Protein AF-A0A1Y2HC06-F1 (afdb_monomer_lite)

Organism: NCBI:txid765915

Sequence (203 aa):
MTLALAAGYIFSVGAVYYAFVRWYRSSKSRAFAAESVPSEWFEDGHPAREEYFKLYDSMPDEMGPADIKKLKTALLKRSRHLTVLLRNGAIGDDLWNEFNDAETAVNLEINECIREAEDLQRGWGKTVFNEAAQAVQAEVQREAEEQQRQAMEQQRRAMEQQRAMQQMQQAASDSDVEEIEAEQKPKQVVQRRGSKSKGARRA

Radius of gyration: 42.69 Å; chains: 1; bounding box: 85×49×162 Å

pLDDT: mean 74.06, std 15.32, range [43.88, 96.69]

InterPro domains:
  IPR018624 Translocation protein Sec66 [PF09802] (9-166)
  IPR018624 Translocation protein Sec66 [PTHR28229] (3-183)

Foldseek 3Di:
DVVVVVVVVVVVVVVVVVVVVVVVVVVVVVVLVVVPPPPPPDPDDDVLRVVLVVLVVPDDPDDDPVSVVVSVVSVVCVPDPDVVCVVVVNDDPSVVVVVVVVVVVVVVVLVVVLVVLCVVPNPRSVCVVVVVVVVVVVVVVVVVVVVVVVVVVVVVVVVVVVVVVVVVVVVVVVVVVVVVVVVVVVVVVPPPPPPDDDDDDDD

Secondary structure (DSSP, 8-state):
-HHHHHHHHHHHHHHHHHHHHHHHHHHHHHHHHHH-----TTSS--HHHHHHHHHHHTS-SS--HHHHHHHHHHHHHHTS-HHHHHHTT-S-HHHHHHHHHHHHHHHHHHHHHHHHHHHHSTTGGGTHHHHHHHHHHHHHHHHHHHHHHHHHHHHHHHHHHHHHHHHHHHHHHHHHHHHHHHHHHHHHSSGGGS---------

Structure (mmCIF, N/CA/C/O backbone):
data_AF-A0A1Y2HC06-F1
#
_entry.id   AF-A0A1Y2HC06-F1
#
loop_
_atom_site.group_PDB
_atom_site.id
_atom_site.type_symbol
_atom_site.label_atom_id
_atom_site.label_alt_id
_atom_site.label_comp_id
_atom_site.label_asym_id
_atom_site.label_entity_id
_atom_site.label_seq_id
_atom_site.pdbx_PDB_ins_code
_atom_site.Cartn_x
_atom_site.Cartn_y
_atom_site.Cartn_z
_atom_site.occupancy
_atom_site.B_iso_or_equiv
_atom_site.auth_seq_id
_atom_site.auth_comp_id
_atom_site.auth_asym_id
_atom_site.auth_atom_id
_atom_site.pdbx_PDB_model_num
ATOM 1 N N . MET A 1 1 ? 41.184 -0.677 -52.423 1.00 66.44 1 MET A N 1
ATOM 2 C CA . MET A 1 1 ? 40.672 -2.044 -52.149 1.00 66.44 1 MET A CA 1
ATOM 3 C C . MET A 1 1 ? 40.737 -2.420 -50.668 1.00 66.44 1 MET A C 1
ATOM 5 O O . MET A 1 1 ? 39.792 -3.015 -50.177 1.00 66.44 1 MET A O 1
ATOM 9 N N . THR A 1 2 ? 41.771 -2.021 -49.923 1.00 83.31 2 THR A N 1
ATOM 10 C CA . THR A 1 2 ? 41.920 -2.312 -48.479 1.00 83.31 2 THR A CA 1
ATOM 11 C C . THR A 1 2 ? 40.819 -1.716 -47.588 1.00 83.31 2 THR A C 1
ATOM 13 O O . THR A 1 2 ? 40.324 -2.398 -46.698 1.00 83.31 2 THR A O 1
ATOM 16 N N . LEU A 1 3 ? 40.365 -0.487 -47.863 1.00 84.06 3 LEU A N 1
ATOM 17 C CA . LEU A 1 3 ? 39.294 0.166 -47.088 1.00 84.06 3 LEU A CA 1
ATOM 18 C C . LEU A 1 3 ? 37.922 -0.509 -47.252 1.00 84.06 3 LEU A C 1
ATOM 20 O O . LEU A 1 3 ? 37.172 -0.613 -46.287 1.00 84.06 3 LEU A O 1
ATOM 24 N N . ALA A 1 4 ? 37.608 -1.012 -48.450 1.00 85.69 4 ALA A N 1
ATOM 25 C CA . ALA A 1 4 ? 36.356 -1.729 -48.703 1.00 85.69 4 ALA A CA 1
ATOM 26 C C . ALA A 1 4 ? 36.318 -3.082 -47.970 1.00 85.69 4 ALA A C 1
ATOM 28 O O . ALA A 1 4 ? 35.287 -3.458 -47.418 1.00 85.69 4 ALA A O 1
ATOM 29 N N . LEU A 1 5 ? 37.461 -3.776 -47.900 1.00 86.69 5 LEU A N 1
ATOM 30 C CA . LEU A 1 5 ? 37.602 -5.014 -47.128 1.00 86.69 5 LEU A CA 1
ATOM 31 C C . LEU A 1 5 ? 37.470 -4.759 -45.618 1.00 86.69 5 LEU A C 1
ATOM 33 O O . LEU A 1 5 ? 36.785 -5.512 -44.931 1.00 86.69 5 LEU A O 1
ATOM 37 N N . ALA A 1 6 ? 38.054 -3.669 -45.109 1.00 86.69 6 ALA A N 1
ATOM 38 C CA . ALA A 1 6 ? 37.927 -3.283 -43.703 1.00 86.69 6 ALA A CA 1
ATOM 39 C C . ALA A 1 6 ? 36.481 -2.908 -43.322 1.00 86.69 6 ALA A C 1
ATOM 41 O O . ALA A 1 6 ? 35.982 -3.345 -42.285 1.00 86.69 6 ALA A O 1
ATOM 42 N N . ALA A 1 7 ? 35.781 -2.157 -44.179 1.00 89.31 7 ALA A N 1
ATOM 43 C CA . ALA A 1 7 ? 34.378 -1.802 -43.962 1.00 89.31 7 ALA A CA 1
ATOM 44 C C . ALA A 1 7 ? 33.458 -3.036 -43.990 1.00 89.31 7 ALA A C 1
ATOM 46 O O . ALA A 1 7 ? 32.591 -3.182 -43.128 1.00 89.31 7 ALA A O 1
ATOM 47 N N . GLY A 1 8 ? 33.685 -3.961 -44.931 1.00 94.12 8 GLY A N 1
ATOM 48 C CA . GLY A 1 8 ? 32.951 -5.226 -44.994 1.00 94.12 8 GLY A CA 1
ATOM 49 C C . GLY A 1 8 ? 33.169 -6.103 -43.758 1.00 94.12 8 GLY A C 1
ATOM 50 O O . GLY A 1 8 ? 32.213 -6.678 -43.237 1.00 94.12 8 GLY A O 1
ATOM 51 N N . TYR A 1 9 ? 34.397 -6.148 -43.233 1.00 93.44 9 TYR A N 1
ATOM 52 C CA . TYR A 1 9 ? 34.716 -6.893 -42.015 1.00 93.44 9 TYR A CA 1
ATOM 53 C C . TYR A 1 9 ? 33.940 -6.364 -40.801 1.00 93.44 9 TYR A C 1
ATOM 55 O O . TYR A 1 9 ? 33.261 -7.138 -40.127 1.00 93.44 9 TYR A O 1
ATOM 63 N N . ILE A 1 10 ? 33.949 -5.047 -40.568 1.00 95.12 10 ILE A N 1
ATOM 64 C CA . ILE A 1 10 ? 33.228 -4.429 -39.442 1.00 95.12 10 ILE A CA 1
ATOM 65 C C . ILE A 1 10 ? 31.720 -4.684 -39.548 1.00 95.12 10 ILE A C 1
ATOM 67 O O . ILE A 1 10 ? 31.087 -5.034 -38.552 1.00 95.12 10 ILE A O 1
ATOM 71 N N . PHE A 1 11 ? 31.147 -4.569 -40.750 1.00 95.94 11 PHE A N 1
ATOM 72 C CA . PHE A 1 11 ? 29.723 -4.830 -40.956 1.00 95.94 11 PHE A CA 1
ATOM 73 C C . PHE A 1 11 ? 29.364 -6.297 -40.685 1.00 95.94 11 PHE A C 1
ATOM 75 O O . PHE A 1 11 ? 28.350 -6.578 -40.050 1.00 95.94 11 PHE A O 1
ATOM 82 N N . SER A 1 12 ? 30.222 -7.235 -41.100 1.00 93.62 12 SER A N 1
ATOM 83 C CA . SER A 1 12 ? 30.010 -8.666 -40.859 1.00 93.62 12 SER A CA 1
ATOM 84 C C . SER A 1 12 ? 30.052 -9.018 -39.367 1.00 93.62 12 SER A C 1
ATOM 86 O O . SER A 1 12 ? 29.164 -9.709 -38.871 1.00 93.62 12 SER A O 1
ATOM 88 N N . VAL A 1 13 ? 31.014 -8.463 -38.622 1.00 95.50 13 VAL A N 1
ATOM 89 C CA . VAL A 1 13 ? 31.118 -8.642 -37.167 1.00 95.50 13 VAL A CA 1
ATOM 90 C C . VAL A 1 13 ? 29.921 -8.002 -36.461 1.00 95.50 13 VAL A C 1
ATOM 92 O O . VAL A 1 13 ? 29.337 -8.614 -35.569 1.00 95.50 13 VAL A O 1
ATOM 95 N N . GLY A 1 14 ? 29.499 -6.811 -36.894 1.00 96.69 14 GLY A N 1
ATOM 96 C CA . GLY A 1 14 ? 28.321 -6.129 -36.359 1.00 96.69 14 GLY A CA 1
ATOM 97 C C . GLY A 1 14 ? 27.023 -6.908 -36.588 1.00 96.69 14 GLY A C 1
ATOM 98 O O . GLY A 1 14 ? 26.206 -7.014 -35.675 1.00 96.69 14 GLY A O 1
ATOM 99 N N . ALA A 1 15 ? 26.848 -7.508 -37.767 1.00 95.25 15 ALA A N 1
ATOM 100 C CA . ALA A 1 15 ? 25.679 -8.323 -38.089 1.00 95.25 15 ALA A CA 1
ATOM 101 C C . ALA A 1 15 ? 25.620 -9.606 -37.246 1.00 95.25 15 ALA A C 1
ATOM 103 O O . ALA A 1 15 ? 24.563 -9.941 -36.708 1.00 95.25 15 ALA A O 1
ATOM 104 N N . VAL A 1 16 ? 26.756 -10.289 -37.072 1.00 95.81 16 VAL A N 1
ATOM 105 C CA . VAL A 1 16 ? 26.854 -11.478 -36.211 1.00 95.81 16 VAL A CA 1
ATOM 106 C C . VAL A 1 16 ? 26.601 -11.110 -34.748 1.00 95.81 16 VAL A C 1
ATOM 108 O O . VAL A 1 16 ? 25.832 -11.791 -34.072 1.00 95.81 16 VAL A O 1
ATOM 111 N N . TYR A 1 17 ? 27.170 -10.002 -34.270 1.00 95.75 17 TYR A N 1
ATOM 112 C CA . TYR A 1 17 ? 26.932 -9.502 -32.917 1.00 95.75 17 TYR A CA 1
ATOM 113 C C . TYR A 1 17 ? 25.461 -9.133 -32.692 1.00 95.75 17 TYR A C 1
ATOM 115 O O . TYR A 1 17 ? 24.871 -9.531 -31.691 1.00 95.75 17 TYR A O 1
ATOM 123 N N . TYR A 1 18 ? 24.829 -8.438 -33.641 1.00 95.81 18 TYR A N 1
ATOM 124 C CA . TYR A 1 18 ? 23.411 -8.089 -33.565 1.00 95.81 18 TYR A CA 1
ATOM 125 C C . TYR A 1 18 ? 22.515 -9.333 -33.541 1.00 95.81 18 TYR A C 1
ATOM 127 O O . TYR A 1 18 ? 21.615 -9.429 -32.704 1.00 95.81 18 TYR A O 1
ATOM 135 N N . ALA A 1 19 ? 22.777 -10.307 -34.418 1.00 94.31 19 ALA A N 1
ATOM 136 C CA . ALA A 1 19 ? 22.049 -11.571 -34.442 1.00 94.31 19 ALA A CA 1
ATOM 137 C C . ALA A 1 19 ? 22.215 -12.337 -33.121 1.00 94.31 19 ALA A C 1
ATOM 139 O O . ALA A 1 19 ? 21.228 -12.831 -32.578 1.00 94.31 19 ALA A O 1
ATOM 140 N N . PHE A 1 20 ? 23.429 -12.364 -32.564 1.00 93.50 20 PHE A N 1
ATOM 141 C CA . PHE A 1 20 ? 23.710 -12.974 -31.269 1.00 93.50 20 PHE A CA 1
ATOM 142 C C . PHE A 1 20 ? 22.974 -12.270 -30.124 1.00 93.50 20 PHE A C 1
ATOM 144 O O . PHE A 1 20 ? 22.292 -12.932 -29.348 1.00 93.50 20 PHE A O 1
ATOM 151 N N . VAL A 1 21 ? 23.031 -10.936 -30.038 1.00 93.62 21 VAL A N 1
ATOM 152 C CA . VAL A 1 21 ? 22.316 -10.160 -29.009 1.00 93.62 21 VAL A CA 1
ATOM 153 C C . VAL A 1 21 ? 20.809 -10.370 -29.124 1.00 93.62 21 VAL A C 1
ATOM 155 O O . VAL A 1 21 ? 20.135 -10.575 -28.115 1.00 93.62 21 VAL A O 1
ATOM 158 N N . ARG A 1 22 ? 20.266 -10.354 -30.344 1.00 89.75 22 ARG A N 1
ATOM 159 C CA . ARG A 1 22 ? 18.838 -10.568 -30.588 1.00 89.75 22 ARG A CA 1
ATOM 160 C C . ARG A 1 22 ? 18.413 -11.989 -30.227 1.00 89.75 22 ARG A C 1
ATOM 162 O O . ARG A 1 22 ? 17.392 -12.143 -29.562 1.00 89.75 22 ARG A O 1
ATOM 169 N N . TRP A 1 23 ? 19.196 -13.002 -30.594 1.00 90.25 23 TRP A N 1
ATOM 170 C CA . TRP A 1 23 ? 18.931 -14.393 -30.230 1.00 90.25 23 TRP A CA 1
ATOM 171 C C . TRP A 1 23 ? 19.024 -14.604 -28.718 1.00 90.25 23 TRP A C 1
ATOM 173 O O . TRP A 1 23 ? 18.072 -15.097 -28.122 1.00 90.25 23 TRP A O 1
ATOM 183 N N . TYR A 1 24 ? 20.097 -14.134 -28.080 1.00 84.69 24 TYR A N 1
ATOM 184 C CA . TYR A 1 24 ? 20.318 -14.245 -26.638 1.00 84.69 24 TYR A CA 1
ATOM 185 C C . TYR A 1 24 ? 19.222 -13.542 -25.828 1.00 84.69 24 TYR A C 1
ATOM 187 O O . TYR A 1 24 ? 18.677 -14.123 -24.892 1.00 84.69 24 TYR A O 1
ATOM 195 N N . ARG A 1 25 ? 18.815 -12.328 -26.231 1.00 81.38 25 ARG A N 1
ATOM 196 C CA . ARG A 1 25 ? 17.682 -11.618 -25.612 1.00 81.38 25 ARG A CA 1
ATOM 197 C C . ARG A 1 25 ? 16.352 -12.325 -25.868 1.00 81.38 25 ARG A C 1
ATOM 199 O O . ARG A 1 25 ? 15.529 -12.392 -24.961 1.00 81.38 25 ARG A O 1
ATOM 206 N N . SER A 1 26 ? 16.136 -12.877 -27.065 1.00 72.06 26 SER A N 1
ATOM 207 C CA . SER A 1 26 ? 14.916 -13.638 -27.376 1.00 72.06 26 SER A CA 1
ATOM 208 C C . SER A 1 26 ? 14.849 -14.975 -26.632 1.00 72.06 26 SER A C 1
ATOM 210 O O . SER A 1 26 ? 13.774 -15.420 -26.260 1.00 72.06 26 SER A O 1
ATOM 212 N N . SER A 1 27 ? 15.994 -15.606 -26.372 1.00 69.56 27 SER A N 1
ATOM 213 C CA . SER A 1 27 ? 16.064 -16.877 -25.655 1.00 69.56 27 SER A CA 1
ATOM 214 C C . SER A 1 27 ? 15.894 -16.667 -24.154 1.00 69.56 27 SER A C 1
ATOM 216 O O . SER A 1 27 ? 15.185 -17.437 -23.518 1.00 69.56 27 SER A O 1
ATOM 218 N N . LYS A 1 28 ? 16.479 -15.600 -23.594 1.00 63.22 28 LYS A N 1
ATOM 219 C CA . LYS A 1 28 ? 16.288 -15.236 -22.186 1.00 63.22 28 LYS A CA 1
ATOM 220 C C . LYS A 1 28 ? 14.876 -14.745 -21.890 1.00 63.22 28 LYS A C 1
ATOM 222 O O . LYS A 1 28 ? 14.310 -15.191 -20.912 1.00 63.22 28 LYS A O 1
ATOM 227 N N . SER A 1 29 ? 14.276 -13.918 -22.749 1.00 57.59 29 SER A N 1
ATOM 228 C CA . SER A 1 29 ? 12.872 -13.503 -22.566 1.00 57.59 29 SER A CA 1
ATOM 229 C C . SER A 1 29 ? 11.895 -14.677 -22.641 1.00 57.59 29 SER A C 1
ATOM 231 O O . SER A 1 29 ? 10.919 -14.684 -21.908 1.00 57.59 29 SER A O 1
ATOM 233 N N . ARG A 1 30 ? 12.164 -15.694 -23.471 1.00 57.78 30 ARG A N 1
ATOM 234 C CA . ARG A 1 30 ? 11.333 -16.908 -23.547 1.00 57.78 30 ARG A CA 1
ATOM 235 C C . ARG A 1 30 ? 11.549 -17.875 -22.383 1.00 57.78 30 ARG A C 1
ATOM 237 O O . ARG A 1 30 ? 10.598 -18.542 -22.005 1.00 57.78 30 ARG A O 1
ATOM 244 N N . ALA A 1 31 ? 12.769 -17.963 -21.851 1.00 60.59 31 ALA A N 1
ATOM 245 C CA . ALA A 1 31 ? 13.063 -18.756 -20.658 1.00 60.59 31 ALA A CA 1
ATOM 246 C C . ALA A 1 31 ? 12.469 -18.102 -19.399 1.00 60.59 31 ALA A C 1
ATOM 248 O O . ALA A 1 31 ? 11.739 -18.765 -18.677 1.00 60.59 31 ALA A O 1
ATOM 249 N N . PHE A 1 32 ? 12.671 -16.790 -19.219 1.00 55.28 32 PHE A N 1
ATOM 250 C CA . PHE A 1 32 ? 12.039 -16.020 -18.144 1.00 55.28 32 PHE A CA 1
ATOM 251 C C . PHE A 1 32 ? 10.512 -16.077 -18.233 1.00 55.28 32 PHE A C 1
ATOM 253 O O . PHE A 1 32 ? 9.891 -16.418 -17.245 1.00 55.28 32 PHE A O 1
ATOM 260 N N . ALA A 1 33 ? 9.906 -15.864 -19.410 1.00 53.62 33 ALA A N 1
ATOM 261 C CA . ALA A 1 33 ? 8.445 -15.899 -19.563 1.00 53.62 33 ALA A CA 1
ATOM 262 C C . ALA A 1 33 ? 7.805 -17.283 -19.326 1.00 53.62 33 ALA A C 1
ATOM 264 O O . ALA A 1 33 ? 6.604 -17.366 -19.088 1.00 53.62 33 ALA A O 1
ATOM 265 N N . ALA A 1 34 ? 8.573 -18.371 -19.461 1.00 55.84 34 ALA A N 1
ATOM 266 C CA . ALA A 1 34 ? 8.094 -19.733 -19.217 1.00 55.84 34 ALA A CA 1
ATOM 267 C C . ALA A 1 34 ? 8.256 -20.165 -17.749 1.00 55.84 34 ALA A C 1
ATOM 269 O O . ALA A 1 34 ? 7.511 -21.026 -17.291 1.00 55.84 34 ALA A O 1
ATOM 270 N N . GLU A 1 35 ? 9.222 -19.583 -17.034 1.00 50.41 35 GLU A N 1
ATOM 271 C CA . GLU A 1 35 ? 9.451 -19.798 -15.600 1.00 50.41 35 GLU A CA 1
ATOM 272 C C . GLU A 1 35 ? 8.621 -18.832 -14.742 1.00 50.41 35 GLU A C 1
ATOM 274 O O . GLU A 1 35 ? 8.133 -19.209 -13.683 1.00 50.41 35 GLU A O 1
ATOM 279 N N . SER A 1 36 ? 8.340 -17.635 -15.259 1.00 51.72 36 SER A N 1
ATOM 280 C CA . SER A 1 36 ? 7.443 -16.639 -14.678 1.00 51.72 36 SER A CA 1
ATOM 281 C C . SER A 1 36 ? 5.970 -16.943 -14.974 1.00 51.72 36 SER A C 1
ATOM 283 O O . SER A 1 36 ? 5.234 -16.047 -15.391 1.00 51.72 36 SER A O 1
ATOM 285 N N . VAL A 1 37 ? 5.508 -18.189 -14.804 1.00 48.91 37 VAL A N 1
ATOM 286 C CA . VAL A 1 37 ? 4.090 -18.353 -14.443 1.00 48.91 37 VAL A CA 1
ATOM 287 C C . VAL A 1 37 ? 3.999 -17.638 -13.103 1.00 48.91 37 VAL A C 1
ATOM 289 O O . VAL A 1 37 ? 4.585 -18.150 -12.149 1.00 48.91 37 VAL A O 1
ATOM 292 N N . PRO A 1 38 ? 3.429 -16.422 -13.031 1.00 52.56 38 PRO A N 1
ATOM 293 C CA . PRO A 1 38 ? 3.557 -15.630 -11.828 1.00 52.56 38 PRO A CA 1
ATOM 294 C C . PRO A 1 38 ? 2.829 -16.413 -10.746 1.00 52.56 38 PRO A C 1
ATOM 296 O O . PRO A 1 38 ? 1.629 -16.645 -10.869 1.00 52.56 38 PRO A O 1
ATOM 299 N N . SER A 1 39 ? 3.538 -16.852 -9.706 1.00 52.25 39 SER A N 1
ATOM 300 C CA . SER A 1 39 ? 2.875 -16.906 -8.412 1.00 52.25 39 SER A CA 1
ATOM 301 C C . SER A 1 39 ? 2.372 -15.488 -8.208 1.00 52.25 39 SER A C 1
ATOM 303 O O . SER A 1 39 ? 3.203 -14.573 -8.215 1.00 52.25 39 SER A O 1
ATOM 305 N N . GLU A 1 40 ? 1.057 -15.267 -8.158 1.00 58.03 40 GLU A N 1
ATOM 306 C CA . GLU A 1 40 ? 0.553 -13.926 -7.907 1.00 58.03 40 GLU A CA 1
ATOM 307 C C . GLU A 1 40 ? 1.212 -13.501 -6.595 1.00 58.03 40 GLU A C 1
ATOM 309 O O . GLU A 1 40 ? 1.050 -14.129 -5.544 1.00 58.03 40 GLU A O 1
ATOM 314 N N . TRP A 1 41 ? 2.070 -12.482 -6.683 1.00 56.44 41 TRP A N 1
ATOM 315 C CA . TRP A 1 41 ? 2.958 -12.094 -5.589 1.00 56.44 41 TRP A CA 1
ATOM 316 C C . TRP A 1 41 ? 2.162 -11.761 -4.310 1.00 56.44 41 TRP A C 1
ATOM 318 O O . TRP A 1 41 ? 2.718 -11.749 -3.211 1.00 56.44 41 TRP A O 1
ATOM 328 N N . PHE A 1 42 ? 0.839 -11.579 -4.445 1.00 56.25 42 PHE A N 1
ATOM 329 C CA . PHE A 1 42 ? -0.131 -11.637 -3.361 1.00 56.25 42 PHE A CA 1
ATOM 330 C C . PHE A 1 42 ? -1.428 -12.392 -3.733 1.00 56.25 42 PHE A C 1
ATOM 332 O O . PHE A 1 42 ? -2.434 -11.760 -4.041 1.00 56.25 42 PHE A O 1
ATOM 339 N N . GLU A 1 43 ? -1.429 -13.721 -3.606 1.00 57.00 43 GLU A N 1
ATOM 340 C CA . GLU A 1 43 ? -2.655 -14.553 -3.580 1.00 57.00 43 GLU A CA 1
ATOM 341 C C . GLU A 1 43 ? -3.167 -14.816 -2.150 1.00 57.00 43 GLU A C 1
ATOM 343 O O . GLU A 1 43 ? -4.357 -14.694 -1.881 1.00 57.00 43 GLU A O 1
ATOM 348 N N . ASP A 1 44 ? -2.265 -15.076 -1.199 1.00 56.84 44 ASP A N 1
ATOM 349 C CA . ASP A 1 44 ? -2.565 -15.298 0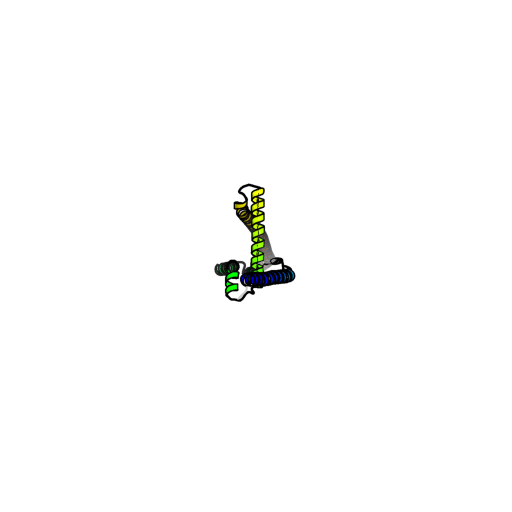.220 1.00 56.84 44 ASP A CA 1
ATOM 350 C C . ASP A 1 44 ? -1.463 -14.655 1.084 1.00 56.84 44 ASP A C 1
ATOM 352 O O . ASP A 1 44 ? -0.285 -14.960 0.943 1.00 56.84 44 ASP A O 1
ATOM 356 N N . GLY A 1 45 ? -1.849 -13.729 1.970 1.00 50.97 45 GLY A N 1
ATOM 357 C CA . GLY A 1 45 ? -1.090 -13.285 3.154 1.00 50.97 45 GLY A CA 1
ATOM 358 C C . GLY A 1 45 ? 0.428 -13.025 3.038 1.00 50.97 45 GLY A C 1
ATOM 359 O O . GLY A 1 45 ? 1.249 -13.922 3.157 1.00 50.97 45 GLY A O 1
ATOM 360 N N . HIS A 1 46 ? 0.843 -11.752 3.017 1.00 57.31 46 HIS A N 1
ATOM 361 C CA . HIS A 1 46 ? 2.253 -11.342 3.164 1.00 57.31 46 HIS A CA 1
ATOM 362 C C . HIS A 1 46 ? 2.945 -12.052 4.366 1.00 57.31 46 HIS A C 1
ATOM 364 O O . HIS A 1 46 ? 2.478 -11.917 5.496 1.00 57.31 46 HIS A O 1
ATOM 370 N N . PRO A 1 47 ? 4.108 -12.715 4.222 1.00 59.44 47 PRO A N 1
ATOM 371 C CA . PRO A 1 47 ? 4.718 -13.504 5.305 1.00 59.44 47 PRO A CA 1
ATOM 372 C C . PRO A 1 47 ? 5.069 -12.666 6.547 1.00 59.44 47 PRO A C 1
ATOM 374 O O . PRO A 1 47 ? 4.832 -13.084 7.676 1.00 59.44 47 PRO A O 1
ATOM 377 N N . ALA A 1 48 ? 5.526 -11.419 6.372 1.00 49.88 48 ALA A N 1
ATOM 378 C CA . ALA A 1 48 ? 5.696 -10.494 7.505 1.00 49.88 48 ALA A CA 1
ATOM 379 C C . ALA A 1 48 ? 4.372 -9.950 8.092 1.00 49.88 48 ALA A C 1
ATOM 381 O O . ALA A 1 48 ? 4.366 -9.456 9.216 1.00 49.88 48 ALA A O 1
ATOM 382 N N . ARG A 1 49 ? 3.253 -10.013 7.351 1.00 58.34 49 ARG A N 1
ATOM 383 C CA . ARG A 1 49 ? 1.899 -9.747 7.870 1.00 58.34 49 ARG A CA 1
ATOM 384 C C . ARG A 1 49 ? 1.468 -10.924 8.740 1.00 58.34 49 ARG A C 1
ATOM 386 O O . ARG A 1 49 ? 0.974 -10.688 9.832 1.00 58.34 49 ARG A O 1
ATOM 393 N N . GLU A 1 50 ? 1.733 -12.159 8.319 1.00 63.69 50 GLU A N 1
ATOM 394 C CA . GLU A 1 50 ? 1.503 -13.332 9.163 1.00 63.69 50 GLU A CA 1
ATOM 395 C C . GLU A 1 50 ? 2.388 -13.353 10.408 1.00 63.69 50 GLU A C 1
ATOM 397 O O . GLU A 1 50 ? 1.906 -13.699 11.473 1.00 63.69 50 GLU A O 1
ATOM 402 N N . GLU A 1 51 ? 3.669 -12.990 10.314 1.00 68.00 51 GLU A N 1
ATOM 403 C CA . GLU A 1 51 ? 4.557 -12.899 11.482 1.00 68.00 51 GLU A CA 1
ATOM 404 C C . GLU A 1 51 ? 4.100 -11.795 12.445 1.00 68.00 51 GLU A C 1
ATOM 406 O O . GLU A 1 51 ? 4.102 -11.992 13.658 1.00 68.00 51 GLU A O 1
ATOM 411 N N . TYR A 1 52 ? 3.649 -10.655 11.910 1.00 72.69 52 TYR A N 1
ATOM 412 C CA . TYR A 1 52 ? 3.041 -9.588 12.700 1.00 72.69 52 TYR A CA 1
ATOM 413 C C . TYR A 1 52 ? 1.763 -10.059 13.398 1.00 72.69 52 TYR A C 1
ATOM 415 O O . TYR A 1 52 ? 1.621 -9.807 14.590 1.00 72.69 52 TYR A O 1
ATOM 423 N N . PHE A 1 53 ? 0.869 -10.761 12.695 1.00 73.19 53 PHE A N 1
ATOM 424 C CA . PHE A 1 53 ? -0.359 -11.290 13.288 1.00 73.19 53 PHE A CA 1
ATOM 425 C C . PHE A 1 53 ? -0.085 -12.409 14.286 1.00 73.19 53 PHE A C 1
ATOM 427 O O . PHE A 1 53 ? -0.597 -12.350 15.387 1.00 73.19 53 PHE A O 1
ATOM 434 N N . LYS A 1 54 ? 0.835 -13.334 13.998 1.00 82.75 54 LYS A N 1
ATOM 435 C CA . LYS A 1 54 ? 1.308 -14.341 14.964 1.00 82.75 54 LYS A CA 1
ATOM 436 C C . LYS A 1 54 ? 1.884 -13.683 16.221 1.00 82.75 54 LYS A C 1
ATOM 438 O O . LYS A 1 54 ? 1.640 -14.150 17.329 1.00 82.75 54 LYS A O 1
ATOM 443 N N . LEU A 1 55 ? 2.642 -12.594 16.065 1.00 78.44 55 LEU A N 1
ATOM 444 C CA . LEU A 1 55 ? 3.185 -11.833 17.188 1.00 78.44 55 LEU A CA 1
ATOM 445 C C . LEU A 1 55 ? 2.080 -11.094 17.955 1.00 78.44 55 LEU A C 1
ATOM 447 O O . LEU A 1 55 ? 2.123 -11.072 19.180 1.00 78.44 55 LEU A O 1
ATOM 451 N N . TYR A 1 56 ? 1.107 -10.521 17.253 1.00 78.94 56 TYR A N 1
ATOM 452 C CA . TYR A 1 56 ? -0.047 -9.838 17.831 1.00 78.94 56 TYR A CA 1
ATOM 453 C C . TYR A 1 56 ? -0.950 -10.808 18.611 1.00 78.94 56 TYR A C 1
ATOM 455 O O . TYR A 1 56 ? -1.241 -10.554 19.773 1.00 78.94 56 TYR A O 1
ATOM 463 N N . ASP A 1 57 ? -1.273 -11.963 18.031 1.00 82.25 57 ASP A N 1
ATOM 464 C CA . ASP A 1 57 ? -2.099 -13.022 18.627 1.00 82.25 57 ASP A CA 1
ATOM 465 C C . ASP A 1 57 ? -1.420 -13.684 19.837 1.00 82.25 57 ASP A C 1
ATOM 467 O O . ASP A 1 57 ? -2.080 -14.235 20.715 1.00 82.25 57 ASP A O 1
ATOM 471 N N . SER A 1 58 ? -0.085 -13.635 19.903 1.00 80.25 58 SER A N 1
ATOM 472 C CA . SER A 1 58 ? 0.689 -14.137 21.045 1.00 80.25 58 SER A CA 1
ATOM 473 C C . SER A 1 58 ? 0.741 -13.174 22.241 1.00 80.25 58 SER A C 1
ATOM 475 O O . SER A 1 58 ? 1.300 -13.532 23.281 1.00 80.25 58 SER A O 1
ATOM 477 N N . MET A 1 59 ? 0.216 -11.949 22.106 1.00 77.44 59 MET A N 1
ATOM 478 C CA . MET A 1 59 ? 0.263 -10.932 23.159 1.00 77.44 59 MET A CA 1
ATOM 479 C C . MET A 1 59 ? -0.992 -10.957 24.048 1.00 77.44 59 MET A C 1
ATOM 481 O O . MET A 1 59 ? -2.086 -11.216 23.560 1.00 77.44 59 MET A O 1
ATOM 485 N N . PRO A 1 60 ? -0.852 -10.679 25.358 1.00 77.12 60 PRO A N 1
ATOM 486 C CA . PRO A 1 60 ? -1.990 -10.565 26.270 1.00 77.12 60 PRO A CA 1
ATOM 487 C C . PRO A 1 60 ? -2.843 -9.316 25.971 1.00 77.12 60 PRO A C 1
ATOM 489 O O . PRO A 1 60 ? -2.313 -8.306 25.506 1.00 77.12 60 PRO A O 1
ATOM 492 N N . ASP A 1 61 ? -4.141 -9.367 26.303 1.00 68.38 61 ASP A N 1
ATOM 493 C CA . ASP A 1 61 ? -5.136 -8.313 26.007 1.00 68.38 61 ASP A CA 1
ATOM 494 C C . ASP A 1 61 ? -4.764 -6.920 26.561 1.00 68.38 61 ASP A C 1
ATOM 496 O O . ASP A 1 61 ? -5.125 -5.893 25.982 1.00 68.38 61 ASP A O 1
ATOM 500 N N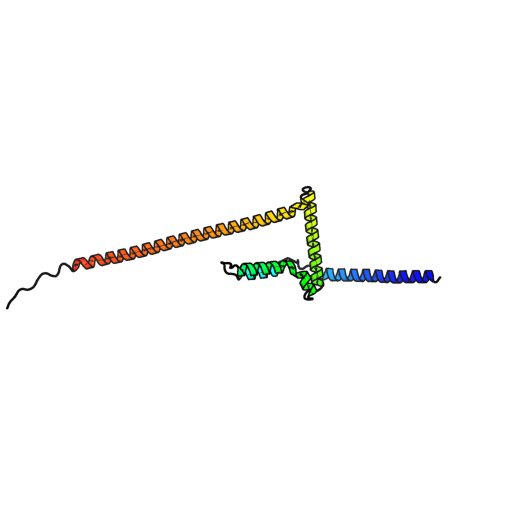 . GLU A 1 62 ? -3.997 -6.855 27.656 1.00 73.19 62 GLU A N 1
ATOM 501 C CA . GLU A 1 62 ? -3.425 -5.604 28.163 1.00 73.19 62 GLU A CA 1
ATOM 502 C C . GLU A 1 62 ? -2.011 -5.378 27.612 1.00 73.19 62 GLU A C 1
ATOM 504 O O . GLU A 1 62 ? -1.015 -5.927 28.092 1.00 73.19 62 GLU A O 1
ATOM 509 N N . MET A 1 63 ? -1.919 -4.528 26.589 1.00 63.22 63 MET A N 1
ATOM 510 C CA . MET A 1 63 ? -0.674 -4.285 25.871 1.00 63.22 63 MET A CA 1
ATOM 511 C C . MET A 1 63 ? 0.252 -3.320 26.625 1.00 63.22 63 MET A C 1
ATOM 513 O O . MET A 1 63 ? -0.005 -2.119 26.737 1.00 63.22 63 MET A O 1
ATOM 517 N N . GLY A 1 64 ? 1.387 -3.834 27.100 1.00 77.25 64 GLY A N 1
ATOM 518 C CA . GLY A 1 64 ? 2.419 -3.021 27.735 1.00 77.25 64 GLY A CA 1
ATOM 519 C C . GLY A 1 64 ? 3.178 -2.125 26.737 1.00 77.25 64 GLY A C 1
ATOM 520 O O . GLY A 1 64 ? 3.281 -2.432 25.545 1.00 77.25 64 GLY A O 1
ATOM 521 N N . PRO A 1 65 ? 3.828 -1.038 27.197 1.00 73.25 65 PRO A N 1
ATOM 522 C CA . PRO A 1 65 ? 4.619 -0.149 26.333 1.00 73.25 65 PRO A CA 1
ATOM 523 C C . PRO A 1 65 ? 5.806 -0.857 25.649 1.00 73.25 65 PRO A C 1
ATOM 525 O O . PRO A 1 65 ? 6.276 -0.421 24.594 1.00 73.25 65 PRO A O 1
ATOM 528 N N . ALA A 1 66 ? 6.289 -1.962 26.226 1.00 73.12 66 ALA A N 1
ATOM 529 C CA . ALA A 1 66 ? 7.327 -2.805 25.638 1.00 73.12 66 ALA A CA 1
ATOM 530 C C . ALA A 1 66 ? 6.824 -3.601 24.422 1.00 73.12 66 ALA A C 1
ATOM 532 O O . ALA A 1 66 ? 7.573 -3.801 23.466 1.00 73.12 66 ALA A O 1
ATOM 533 N N . ASP A 1 67 ? 5.558 -4.003 24.426 1.00 74.25 67 ASP A N 1
ATOM 534 C CA . ASP A 1 67 ? 4.949 -4.824 23.380 1.00 74.25 67 ASP A CA 1
ATOM 535 C C . ASP A 1 67 ? 4.551 -3.975 22.170 1.00 74.25 67 ASP A C 1
ATOM 537 O O . ASP A 1 67 ? 4.877 -4.317 21.032 1.00 74.25 67 ASP A O 1
ATOM 541 N N . ILE A 1 68 ? 4.061 -2.756 22.421 1.00 75.81 68 ILE A N 1
ATOM 542 C CA . ILE A 1 68 ? 3.873 -1.716 21.394 1.00 75.81 68 ILE A CA 1
ATOM 543 C C . ILE A 1 68 ? 5.190 -1.422 20.663 1.00 75.81 68 ILE A C 1
ATOM 545 O O . ILE A 1 68 ? 5.216 -1.218 19.447 1.00 75.81 68 ILE A O 1
ATOM 549 N N . LYS A 1 69 ? 6.316 -1.402 21.388 1.00 77.31 69 LYS A N 1
ATOM 550 C CA . LYS A 1 69 ? 7.635 -1.177 20.787 1.00 77.31 69 LYS A CA 1
ATOM 551 C C . LYS A 1 69 ? 8.049 -2.345 19.887 1.00 77.31 69 LYS A C 1
ATOM 553 O O . LYS A 1 69 ? 8.561 -2.088 18.800 1.00 77.31 69 LYS A O 1
ATOM 558 N N . LYS A 1 70 ? 7.784 -3.595 20.286 1.00 76.75 70 LYS A N 1
ATOM 559 C CA . LYS A 1 70 ? 8.041 -4.790 19.459 1.00 76.75 70 LYS A CA 1
ATOM 560 C C . LYS A 1 70 ? 7.208 -4.768 18.174 1.00 76.75 70 LYS A C 1
ATOM 562 O O . LYS A 1 70 ? 7.776 -4.921 17.092 1.00 76.75 70 LYS A O 1
ATOM 567 N N . LEU A 1 71 ? 5.915 -4.456 18.272 1.00 73.06 71 LEU A N 1
ATOM 568 C CA . LEU A 1 71 ? 5.019 -4.320 17.116 1.00 73.06 71 LEU A CA 1
ATOM 569 C C . LEU A 1 71 ? 5.479 -3.213 16.161 1.00 73.06 71 LEU A C 1
ATOM 571 O O . LEU A 1 71 ? 5.588 -3.437 14.956 1.00 73.06 71 LEU A O 1
ATOM 575 N N . LYS A 1 72 ? 5.853 -2.040 16.690 1.00 69.38 72 LYS A N 1
ATOM 576 C CA . LYS A 1 72 ? 6.426 -0.952 15.881 1.00 69.38 72 LYS A CA 1
ATOM 577 C C . LYS A 1 72 ? 7.717 -1.385 15.191 1.00 69.38 72 LYS A C 1
ATOM 579 O O . LYS A 1 72 ? 7.897 -1.103 14.013 1.00 69.38 72 LYS A O 1
ATOM 584 N N . THR A 1 73 ? 8.608 -2.102 15.874 1.00 70.69 73 THR A N 1
ATOM 585 C CA . THR A 1 73 ? 9.845 -2.583 15.241 1.00 70.69 73 THR A CA 1
ATOM 586 C C . THR A 1 73 ? 9.601 -3.630 14.154 1.00 70.69 73 THR A C 1
ATOM 588 O O . THR A 1 73 ? 10.288 -3.590 13.137 1.00 70.69 73 THR A O 1
ATOM 591 N N . ALA A 1 74 ? 8.621 -4.522 14.318 1.00 63.47 74 ALA A N 1
ATOM 592 C CA . ALA A 1 74 ? 8.223 -5.475 13.282 1.00 63.47 74 ALA A CA 1
ATOM 593 C C . ALA A 1 74 ? 7.635 -4.753 12.054 1.00 63.47 74 ALA A C 1
ATOM 595 O O . ALA A 1 74 ? 8.020 -5.035 10.919 1.00 63.47 74 ALA A O 1
ATOM 596 N N . LEU A 1 75 ? 6.807 -3.727 12.281 1.00 60.88 75 LEU A N 1
ATOM 597 C CA . LEU A 1 75 ? 6.248 -2.881 11.225 1.00 60.88 75 LEU A CA 1
ATOM 598 C C . LEU A 1 75 ? 7.329 -2.087 10.467 1.00 60.88 75 LEU A C 1
ATOM 600 O O . LEU A 1 75 ? 7.286 -1.998 9.243 1.00 60.88 75 LEU A O 1
ATOM 604 N N . LEU A 1 76 ? 8.336 -1.549 11.168 1.00 57.50 76 LEU A N 1
ATOM 605 C CA . LEU A 1 76 ? 9.471 -0.861 10.535 1.00 57.50 76 LEU A CA 1
ATOM 606 C C . LEU A 1 76 ? 10.409 -1.814 9.778 1.00 57.50 76 LEU A C 1
ATOM 608 O O . LEU A 1 76 ? 11.032 -1.408 8.797 1.00 57.50 76 LEU A O 1
ATOM 612 N N . LYS A 1 77 ? 10.533 -3.076 10.206 1.00 57.34 77 LYS A N 1
ATOM 613 C CA . LYS A 1 77 ? 11.301 -4.087 9.461 1.00 57.34 77 LYS A CA 1
ATOM 614 C C . LYS A 1 77 ? 10.667 -4.379 8.098 1.00 57.34 77 LYS A C 1
ATOM 616 O O . LYS A 1 77 ? 11.414 -4.547 7.136 1.00 57.34 77 LYS A O 1
ATOM 621 N N . ARG A 1 78 ? 9.331 -4.323 7.994 1.00 53.78 78 ARG A N 1
ATOM 622 C CA . ARG A 1 78 ? 8.577 -4.474 6.735 1.00 53.78 78 ARG A CA 1
ATOM 623 C C . ARG A 1 78 ? 8.937 -3.419 5.685 1.00 53.78 78 ARG A C 1
ATOM 625 O O . ARG A 1 78 ? 8.987 -3.735 4.507 1.00 53.78 78 ARG A O 1
ATOM 632 N N . SER A 1 79 ? 9.195 -2.174 6.089 1.00 53.84 79 SER A N 1
ATOM 633 C CA . SER A 1 79 ? 9.284 -1.045 5.150 1.00 53.84 79 SER A CA 1
ATOM 634 C C . SER A 1 79 ? 10.680 -0.750 4.592 1.00 53.84 79 SER A C 1
ATOM 636 O O . SER A 1 79 ? 10.814 0.176 3.796 1.00 53.84 79 SER A O 1
ATOM 638 N N . ARG A 1 80 ? 11.742 -1.471 4.997 1.00 54.12 80 ARG A N 1
ATOM 639 C CA . ARG A 1 80 ? 13.119 -0.992 4.739 1.00 54.12 80 ARG A CA 1
ATOM 640 C C . ARG A 1 80 ? 14.183 -2.029 4.350 1.00 54.12 80 ARG A C 1
ATOM 642 O O . ARG A 1 80 ? 15.365 -1.701 4.423 1.00 54.12 80 ARG A O 1
ATOM 649 N N . HIS A 1 81 ? 13.827 -3.259 3.974 1.00 55.16 81 HIS A N 1
ATOM 650 C CA . HIS A 1 81 ? 14.810 -4.358 3.983 1.00 55.16 81 HIS A CA 1
ATOM 651 C C . HIS A 1 81 ? 15.209 -4.999 2.650 1.00 55.16 81 HIS A C 1
ATOM 653 O O . HIS A 1 81 ? 16.240 -5.659 2.635 1.00 55.16 81 HIS A O 1
ATOM 659 N N . LEU A 1 82 ? 14.528 -4.794 1.523 1.00 53.56 82 LEU A N 1
ATOM 660 C CA . LEU A 1 82 ? 14.885 -5.539 0.301 1.00 53.56 82 LEU A CA 1
ATOM 661 C C . LEU A 1 82 ? 16.234 -5.111 -0.310 1.00 53.56 82 LEU A C 1
ATOM 663 O O . LEU A 1 82 ? 17.104 -5.951 -0.535 1.00 53.56 82 LEU A O 1
ATOM 667 N N . THR A 1 83 ? 16.491 -3.808 -0.452 1.00 56.09 83 THR A N 1
ATOM 668 C CA . THR A 1 83 ? 17.765 -3.295 -1.001 1.00 56.09 83 THR A CA 1
ATOM 669 C C . THR A 1 83 ? 18.973 -3.611 -0.106 1.00 56.09 83 THR A C 1
ATOM 671 O O . THR A 1 83 ? 20.098 -3.767 -0.581 1.00 56.09 83 THR A O 1
ATOM 674 N N . VAL A 1 84 ? 18.755 -3.714 1.210 1.00 60.25 84 VAL A N 1
ATOM 675 C CA . VAL A 1 84 ? 19.802 -4.052 2.189 1.00 60.25 84 VAL A CA 1
ATOM 676 C C . VAL A 1 84 ? 20.104 -5.554 2.173 1.00 60.25 84 VAL A C 1
ATOM 678 O O . VAL A 1 84 ? 21.263 -5.942 2.297 1.00 60.25 84 VAL A O 1
ATOM 681 N N . LEU A 1 85 ? 19.087 -6.397 1.976 1.00 53.62 85 LEU A N 1
ATOM 682 C CA . LEU A 1 85 ? 19.238 -7.850 1.890 1.00 53.62 85 LEU A CA 1
ATOM 683 C C . LEU A 1 85 ? 19.910 -8.297 0.580 1.00 53.62 85 LEU A C 1
ATOM 685 O O . LEU A 1 85 ? 20.729 -9.216 0.623 1.00 53.62 85 LEU A O 1
ATOM 689 N N . LEU A 1 86 ? 19.665 -7.598 -0.537 1.00 55.56 86 LEU A N 1
ATOM 690 C CA . LEU A 1 86 ? 20.386 -7.811 -1.801 1.00 55.56 86 LEU A CA 1
ATOM 691 C C . LEU A 1 86 ? 21.896 -7.591 -1.628 1.00 55.56 86 LEU A C 1
ATOM 693 O O . LEU A 1 86 ? 22.710 -8.427 -2.011 1.00 55.56 86 LEU A O 1
ATOM 697 N N . ARG A 1 87 ? 22.287 -6.494 -0.965 1.00 57.22 87 ARG A N 1
ATOM 698 C CA . ARG A 1 87 ? 23.701 -6.174 -0.702 1.00 57.22 87 ARG A CA 1
ATOM 699 C C . ARG A 1 87 ? 24.396 -7.211 0.191 1.00 57.22 87 ARG A C 1
ATOM 701 O O . ARG A 1 87 ? 25.615 -7.349 0.120 1.00 57.22 87 ARG A O 1
ATOM 708 N N . ASN A 1 88 ? 23.637 -7.935 1.009 1.00 62.28 88 ASN A N 1
ATOM 709 C CA . ASN A 1 88 ? 24.151 -8.994 1.874 1.00 62.28 88 ASN A CA 1
ATOM 710 C C . ASN A 1 88 ? 24.249 -10.360 1.166 1.00 62.28 88 ASN A C 1
ATOM 712 O O . ASN A 1 88 ? 24.657 -11.329 1.802 1.00 62.28 88 ASN A O 1
ATOM 716 N N . GLY A 1 89 ? 23.880 -10.453 -0.120 1.00 57.22 89 GLY A N 1
ATOM 717 C CA . GLY A 1 89 ? 23.936 -11.693 -0.905 1.00 57.22 89 GLY A CA 1
ATOM 718 C C . GLY A 1 89 ? 22.942 -12.768 -0.453 1.00 57.22 89 GLY A C 1
ATOM 719 O O . GLY A 1 89 ? 23.093 -13.929 -0.815 1.00 57.22 89 GLY A O 1
ATOM 720 N N . ALA A 1 90 ? 21.948 -12.398 0.362 1.00 60.00 90 ALA A N 1
ATOM 721 C CA . ALA A 1 90 ? 20.957 -13.316 0.926 1.00 60.00 90 ALA A CA 1
ATOM 722 C C . ALA A 1 90 ? 19.739 -13.537 0.007 1.00 60.00 90 ALA A C 1
ATOM 724 O O . ALA A 1 90 ? 18.865 -14.335 0.331 1.00 60.00 90 ALA A O 1
ATOM 725 N N . ILE A 1 91 ? 19.669 -12.812 -1.113 1.00 61.78 91 ILE A N 1
ATOM 726 C CA . ILE A 1 91 ? 18.577 -12.843 -2.087 1.00 61.78 91 ILE A CA 1
ATOM 727 C C . ILE A 1 91 ? 19.180 -13.106 -3.470 1.00 61.78 91 ILE A C 1
ATOM 729 O O . ILE A 1 91 ? 20.206 -12.517 -3.807 1.00 61.78 91 ILE A O 1
ATOM 733 N N . GLY A 1 92 ? 18.558 -13.994 -4.250 1.00 69.50 92 GLY A N 1
ATOM 734 C CA . GLY A 1 92 ? 18.952 -14.258 -5.635 1.00 69.50 92 GLY A CA 1
ATOM 735 C C . GLY A 1 92 ? 18.542 -13.125 -6.580 1.00 69.50 92 GLY A C 1
ATOM 736 O O . GLY A 1 92 ? 17.515 -12.481 -6.367 1.00 69.50 92 GLY A O 1
ATOM 737 N N . ASP A 1 93 ? 19.328 -12.911 -7.639 1.00 70.44 93 ASP A N 1
ATOM 738 C CA . ASP A 1 93 ? 19.063 -11.879 -8.655 1.00 70.44 93 ASP A CA 1
ATOM 739 C C . ASP A 1 93 ? 17.684 -12.046 -9.318 1.00 70.44 93 ASP A C 1
ATOM 741 O O . ASP A 1 93 ? 17.059 -11.056 -9.692 1.00 70.44 93 ASP A O 1
ATOM 745 N N . ASP A 1 94 ? 17.172 -13.275 -9.413 1.00 72.69 94 ASP A N 1
ATOM 746 C CA . ASP A 1 94 ? 15.863 -13.560 -10.010 1.00 72.69 94 ASP A CA 1
ATOM 747 C C . ASP A 1 94 ? 14.705 -12.992 -9.172 1.00 72.69 94 ASP A C 1
ATOM 749 O O . ASP A 1 94 ? 13.839 -12.316 -9.720 1.00 72.69 94 ASP A O 1
ATOM 753 N N . LEU A 1 95 ? 14.750 -13.136 -7.838 1.00 70.56 95 LEU A N 1
ATOM 754 C CA . LEU A 1 95 ? 13.750 -12.552 -6.928 1.00 70.56 95 LEU A CA 1
ATOM 755 C C . LEU A 1 95 ? 13.780 -11.020 -6.967 1.00 70.56 95 LEU A C 1
ATOM 757 O O . LEU A 1 95 ? 12.757 -10.353 -6.846 1.00 70.56 95 LEU A O 1
ATOM 761 N N . TRP A 1 96 ? 14.976 -10.448 -7.115 1.00 72.31 96 TRP A N 1
ATOM 762 C CA . TRP A 1 96 ? 15.133 -9.005 -7.247 1.00 72.31 96 TRP A CA 1
ATOM 763 C C . TRP A 1 96 ? 14.523 -8.487 -8.552 1.00 72.31 96 TRP A C 1
ATOM 765 O O . TRP A 1 96 ? 13.876 -7.441 -8.553 1.00 72.31 96 TRP A O 1
ATOM 775 N N . ASN A 1 97 ? 14.705 -9.215 -9.654 1.00 75.44 97 ASN A N 1
ATOM 776 C CA . ASN A 1 97 ? 14.096 -8.867 -10.934 1.00 75.44 97 ASN A CA 1
ATOM 777 C C . ASN A 1 97 ? 12.569 -8.983 -10.874 1.00 75.44 97 ASN A C 1
ATOM 779 O O . ASN A 1 97 ? 11.893 -8.040 -11.270 1.00 75.44 97 ASN A O 1
ATOM 783 N N . GLU A 1 98 ? 12.036 -10.056 -10.289 1.00 72.94 98 GLU A N 1
ATOM 784 C CA . GLU A 1 98 ? 10.592 -10.232 -10.090 1.00 72.94 98 GLU A CA 1
ATOM 785 C C . GLU A 1 98 ? 9.990 -9.120 -9.216 1.00 72.94 98 GLU A C 1
ATOM 787 O O . GLU A 1 98 ? 8.943 -8.564 -9.543 1.00 72.94 98 GLU A O 1
ATOM 792 N N . PHE A 1 99 ? 10.691 -8.713 -8.153 1.00 73.88 99 PHE A N 1
ATOM 793 C CA . PHE A 1 99 ? 10.280 -7.575 -7.331 1.00 73.88 99 PHE A CA 1
ATOM 794 C C . PHE A 1 99 ? 10.232 -6.265 -8.132 1.00 73.88 99 PHE A C 1
ATOM 796 O O . PHE A 1 99 ? 9.264 -5.517 -8.014 1.00 73.88 99 PHE A O 1
ATOM 803 N N . ASN A 1 100 ? 11.250 -5.982 -8.953 1.00 77.38 100 ASN A N 1
ATOM 804 C CA . ASN A 1 100 ? 11.261 -4.778 -9.792 1.00 77.38 100 ASN A CA 1
ATOM 805 C C . ASN A 1 100 ? 10.154 -4.813 -10.854 1.00 77.38 100 ASN A C 1
ATOM 807 O O . ASN A 1 100 ? 9.566 -3.774 -11.166 1.00 77.38 100 ASN A O 1
ATOM 811 N N . ASP A 1 101 ? 9.860 -5.990 -11.406 1.00 77.12 101 ASP A N 1
ATOM 812 C CA . ASP A 1 101 ? 8.776 -6.176 -12.368 1.00 77.12 101 ASP A CA 1
ATOM 813 C C . ASP A 1 101 ? 7.417 -5.927 -11.696 1.00 77.12 101 ASP A C 1
ATOM 815 O O . ASP A 1 101 ? 6.604 -5.161 -12.220 1.00 77.12 101 ASP A O 1
ATOM 819 N N . ALA A 1 102 ? 7.204 -6.466 -10.491 1.00 75.44 102 ALA A N 1
ATOM 820 C CA . ALA A 1 102 ? 6.009 -6.213 -9.688 1.00 75.44 102 ALA A CA 1
ATOM 821 C C . ALA A 1 102 ? 5.873 -4.731 -9.288 1.00 75.44 102 ALA A C 1
ATOM 823 O O . ALA A 1 102 ? 4.796 -4.149 -9.416 1.00 75.44 102 ALA A O 1
ATOM 824 N N . GLU A 1 103 ? 6.960 -4.079 -8.862 1.00 79.06 103 GLU A N 1
ATOM 825 C CA . GLU A 1 103 ? 6.973 -2.642 -8.559 1.00 79.06 103 GLU A CA 1
ATOM 826 C C . GLU A 1 103 ? 6.624 -1.808 -9.800 1.00 79.06 103 GLU A C 1
ATOM 828 O O . GLU A 1 103 ? 5.867 -0.837 -9.719 1.00 79.06 103 GLU A O 1
ATOM 833 N N .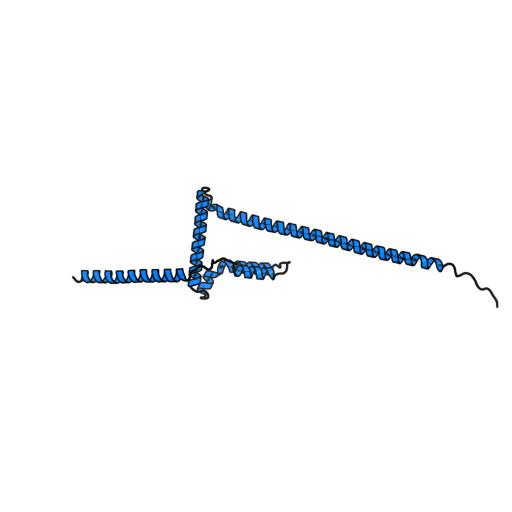 THR A 1 104 ? 7.142 -2.192 -10.966 1.00 81.31 104 THR A N 1
ATOM 834 C CA . THR A 1 104 ? 6.837 -1.510 -12.227 1.00 81.31 104 THR A CA 1
ATOM 835 C C . THR A 1 104 ? 5.369 -1.688 -12.613 1.00 81.31 104 THR A C 1
ATOM 837 O O . THR A 1 104 ? 4.733 -0.715 -13.018 1.00 81.31 104 THR A O 1
ATOM 840 N N . ALA A 1 105 ? 4.814 -2.891 -12.448 1.00 76.19 105 ALA A N 1
ATOM 841 C CA . ALA A 1 105 ? 3.407 -3.177 -12.719 1.00 76.19 105 ALA A CA 1
ATOM 842 C C . ALA A 1 105 ? 2.466 -2.363 -11.813 1.00 76.19 105 ALA A C 1
ATOM 844 O O . ALA A 1 105 ? 1.560 -1.700 -12.313 1.00 76.19 105 ALA A O 1
ATOM 845 N N . VAL A 1 106 ? 2.734 -2.315 -10.504 1.00 78.75 106 VAL A N 1
ATOM 846 C CA . VAL A 1 106 ? 1.940 -1.514 -9.552 1.00 78.75 106 VAL A CA 1
ATOM 847 C C . VAL A 1 106 ? 2.045 -0.018 -9.859 1.00 78.75 106 VAL A C 1
ATOM 849 O O . VAL A 1 106 ? 1.047 0.698 -9.835 1.00 78.75 106 VAL A O 1
ATOM 852 N N . ASN A 1 107 ? 3.238 0.484 -10.196 1.00 81.62 107 ASN A N 1
ATOM 853 C CA . ASN A 1 107 ? 3.398 1.885 -10.594 1.00 81.62 107 ASN A CA 1
ATOM 854 C C . ASN A 1 107 ? 2.640 2.214 -11.888 1.00 81.62 107 ASN A C 1
ATOM 856 O O . ASN A 1 107 ? 2.153 3.336 -12.040 1.00 81.62 107 ASN A O 1
ATOM 860 N N . LEU A 1 108 ? 2.545 1.273 -12.831 1.00 80.44 108 LEU A N 1
ATOM 861 C CA . LEU A 1 108 ? 1.746 1.452 -14.040 1.00 80.44 108 LEU A CA 1
ATOM 862 C C . LEU A 1 108 ? 0.261 1.597 -13.690 1.00 80.44 108 LEU A C 1
ATOM 864 O O . LEU A 1 108 ? -0.349 2.579 -14.105 1.00 80.44 108 LEU A O 1
ATOM 868 N N . GLU A 1 109 ? -0.274 0.700 -12.864 1.00 76.50 109 GLU A N 1
ATOM 869 C CA . GLU A 1 109 ? -1.669 0.737 -12.407 1.00 76.50 109 GLU A CA 1
ATOM 870 C C . GLU A 1 109 ? -1.990 2.039 -11.653 1.00 76.50 109 GLU A C 1
ATOM 872 O O . GLU A 1 109 ? -2.964 2.720 -11.967 1.00 76.50 109 GLU A O 1
ATOM 877 N N . ILE A 1 110 ? -1.111 2.476 -10.740 1.00 81.38 110 ILE A N 1
ATOM 878 C CA . ILE A 1 110 ? -1.240 3.769 -10.042 1.00 81.38 110 ILE A CA 1
ATOM 879 C C . ILE A 1 110 ? -1.340 4.927 -11.043 1.00 81.38 110 ILE A C 1
ATOM 881 O O . ILE A 1 110 ? -2.178 5.819 -10.887 1.00 81.38 110 ILE A O 1
ATOM 885 N N . ASN A 1 111 ? -0.488 4.937 -12.071 1.00 83.81 111 ASN A N 1
ATOM 886 C CA . ASN A 1 111 ? -0.511 5.982 -13.092 1.00 83.81 111 ASN A CA 1
ATOM 887 C C . ASN A 1 111 ? -1.778 5.921 -13.954 1.00 83.81 111 ASN A C 1
ATOM 889 O O . ASN A 1 111 ? -2.293 6.972 -14.338 1.00 83.81 111 ASN A O 1
ATOM 893 N N . GLU A 1 112 ? -2.291 4.729 -14.253 1.00 79.56 112 GLU A N 1
ATOM 894 C CA . GLU A 1 112 ? -3.568 4.554 -14.948 1.00 79.56 112 GLU A CA 1
ATOM 895 C C . GLU A 1 112 ? -4.732 5.100 -14.113 1.00 79.56 112 GLU A C 1
ATOM 897 O O . GLU A 1 112 ? -5.492 5.919 -14.629 1.00 79.56 112 GLU A O 1
ATOM 902 N N . CYS A 1 113 ? -4.792 4.803 -12.809 1.00 74.44 113 CYS A N 1
ATOM 903 C CA . CYS A 1 113 ? -5.789 5.379 -11.900 1.00 74.44 113 CYS A CA 1
ATOM 904 C C . CYS A 1 113 ? -5.719 6.912 -11.833 1.00 74.44 113 CYS A C 1
ATOM 906 O O . CYS A 1 113 ? -6.750 7.579 -11.811 1.00 74.44 113 CYS A O 1
ATOM 908 N N . ILE A 1 114 ? -4.516 7.503 -11.813 1.00 82.31 114 ILE A N 1
ATOM 909 C CA . ILE A 1 114 ? -4.347 8.971 -11.818 1.00 82.31 114 ILE A CA 1
ATOM 910 C C . ILE A 1 114 ? -4.896 9.569 -13.108 1.00 82.31 114 ILE A C 1
ATOM 912 O O . ILE A 1 114 ? -5.532 10.622 -13.072 1.00 82.31 114 ILE A O 1
ATOM 916 N N . ARG A 1 115 ? -4.630 8.920 -14.247 1.00 84.06 115 ARG A N 1
ATOM 917 C CA . ARG A 1 115 ? -5.122 9.377 -15.549 1.00 84.06 115 ARG A CA 1
ATOM 918 C C . ARG A 1 115 ? -6.639 9.278 -15.624 1.00 84.06 115 ARG A C 1
ATOM 920 O O . ARG A 1 115 ? -7.266 10.254 -16.010 1.00 84.06 115 ARG A O 1
ATOM 927 N N . GLU A 1 116 ? -7.213 8.165 -15.186 1.00 75.25 116 GLU A N 1
ATOM 928 C CA . GLU A 1 116 ? -8.665 7.991 -15.130 1.00 75.25 116 GLU A CA 1
ATOM 929 C C . GLU A 1 116 ? -9.323 9.011 -14.189 1.00 75.25 116 GLU A C 1
ATOM 931 O O . GLU A 1 116 ? -10.316 9.641 -14.547 1.00 75.25 116 GLU A O 1
ATOM 936 N N . ALA A 1 117 ? -8.734 9.260 -13.018 1.00 81.56 117 ALA A N 1
ATOM 937 C CA . ALA A 1 117 ? -9.205 10.293 -12.101 1.00 81.56 117 ALA A CA 1
ATOM 938 C C . ALA A 1 117 ? -9.148 11.696 -12.730 1.00 81.56 117 ALA A C 1
ATOM 940 O O . ALA A 1 117 ? -10.071 12.490 -12.561 1.00 81.56 117 ALA A O 1
ATOM 941 N N . GLU A 1 118 ? -8.094 12.011 -13.484 1.00 85.62 118 GLU A N 1
ATOM 942 C CA . GLU A 1 118 ? -7.977 13.286 -14.195 1.00 85.62 118 GLU A CA 1
ATOM 943 C C . GLU A 1 118 ? -9.010 13.423 -15.329 1.00 85.62 118 GLU A C 1
ATOM 945 O O . GLU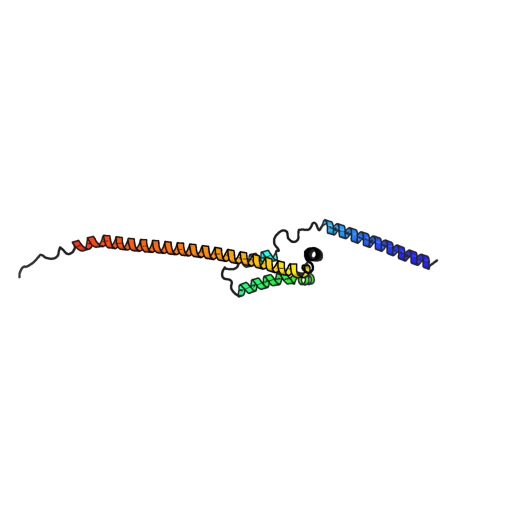 A 1 118 ? -9.534 14.520 -15.545 1.00 85.62 118 GLU A O 1
ATOM 950 N N . ASP A 1 119 ? -9.333 12.319 -16.011 1.00 84.25 119 ASP A N 1
ATOM 951 C CA . ASP A 1 119 ? -10.371 12.254 -17.047 1.00 84.25 119 ASP A CA 1
ATOM 952 C C . ASP A 1 119 ? -11.780 12.430 -16.453 1.00 84.25 119 ASP A C 1
ATOM 954 O O . ASP A 1 119 ? -12.629 13.097 -17.051 1.00 84.25 119 ASP A O 1
ATOM 958 N N . LEU A 1 120 ? -12.027 11.884 -15.257 1.00 86.00 120 LEU A N 1
ATOM 959 C CA . LEU A 1 120 ? -13.279 12.060 -14.514 1.00 86.00 120 LEU A CA 1
ATOM 960 C C . LEU A 1 120 ? -13.432 13.490 -13.990 1.00 86.00 120 LEU A C 1
ATOM 962 O O . LEU A 1 120 ? -14.500 14.097 -14.112 1.00 86.00 120 LEU A O 1
ATOM 966 N N . GLN A 1 121 ? -12.367 14.039 -13.408 1.00 86.62 121 GLN A N 1
ATOM 967 C CA . GLN A 1 121 ? -12.343 15.404 -12.914 1.00 86.62 121 GLN A CA 1
ATOM 968 C C . GLN A 1 121 ? -10.938 15.994 -13.013 1.00 86.62 121 GLN A C 1
ATOM 970 O O . GLN A 1 121 ? -9.996 15.586 -12.336 1.00 86.62 121 GLN A O 1
ATOM 975 N N . ARG A 1 122 ? -10.824 17.070 -13.792 1.00 89.62 122 ARG A N 1
ATOM 976 C CA . ARG A 1 122 ? -9.569 17.802 -13.956 1.00 89.62 122 ARG A CA 1
ATOM 977 C C . ARG A 1 122 ? -9.016 18.274 -12.603 1.00 89.62 122 ARG A C 1
ATOM 979 O O . ARG A 1 122 ? -9.679 19.007 -11.870 1.00 89.62 122 ARG A O 1
ATOM 986 N N . GLY A 1 123 ? -7.774 17.910 -12.311 1.00 87.56 123 GLY A N 1
ATOM 987 C CA . GLY A 1 123 ? -7.050 18.179 -11.075 1.00 87.56 123 GLY A CA 1
ATOM 988 C C . GLY A 1 123 ? -7.188 17.100 -9.999 1.00 87.56 123 GLY A C 1
ATOM 989 O O . GLY A 1 123 ? -6.461 17.180 -9.006 1.00 87.56 123 GLY A O 1
ATOM 990 N N . TRP A 1 124 ? -8.071 16.110 -10.168 1.00 87.50 124 TRP A N 1
ATOM 991 C CA . TRP A 1 124 ? -8.354 15.100 -9.144 1.00 87.50 124 TRP A CA 1
ATOM 992 C C . TRP A 1 124 ? -7.277 14.018 -9.052 1.00 87.50 124 TRP A C 1
ATOM 994 O O . TRP A 1 124 ? -7.016 13.509 -7.962 1.00 87.50 124 TRP A O 1
ATOM 1004 N N . GLY A 1 125 ? -6.538 13.747 -10.134 1.00 86.25 125 GLY A N 1
ATOM 1005 C CA . GLY A 1 125 ? -5.474 12.738 -10.122 1.00 86.25 125 GLY A CA 1
ATOM 1006 C C . GLY A 1 125 ? -4.377 13.001 -9.077 1.00 86.25 125 GLY A C 1
ATOM 1007 O O . GLY A 1 125 ? -3.717 12.079 -8.607 1.00 86.25 125 GLY A O 1
ATOM 1008 N N . LYS A 1 126 ? -4.198 14.255 -8.643 1.00 90.12 126 LYS A N 1
ATOM 1009 C CA . LYS A 1 126 ? -3.224 14.617 -7.598 1.00 90.12 126 LYS A CA 1
ATOM 1010 C C . LYS A 1 126 ? -3.713 14.338 -6.175 1.00 90.12 126 LYS A C 1
ATOM 1012 O O . LYS A 1 126 ? -2.883 14.187 -5.279 1.00 90.12 126 LYS A O 1
ATOM 1017 N N . THR A 1 127 ? -5.025 14.333 -5.942 1.00 90.69 127 THR A N 1
ATOM 1018 C CA . THR A 1 127 ? -5.612 14.210 -4.595 1.00 90.69 127 THR A CA 1
ATOM 1019 C C . THR A 1 127 ? -6.327 12.885 -4.368 1.00 90.69 127 THR A C 1
ATOM 1021 O O . THR A 1 127 ? -6.448 12.487 -3.212 1.00 90.69 127 THR A O 1
ATOM 1024 N N . VAL A 1 128 ? -6.691 12.161 -5.431 1.00 87.19 128 VAL A N 1
ATOM 1025 C CA . VAL A 1 128 ? -7.460 10.906 -5.383 1.00 87.19 128 VAL A CA 1
ATOM 1026 C C . VAL A 1 128 ? -6.905 9.888 -4.385 1.00 87.19 128 VAL A C 1
ATOM 1028 O O . VAL A 1 128 ? -7.650 9.368 -3.562 1.00 87.19 128 VAL A O 1
ATOM 1031 N N . PHE A 1 129 ? -5.589 9.663 -4.353 1.00 88.50 129 PHE A N 1
ATOM 1032 C CA . PHE A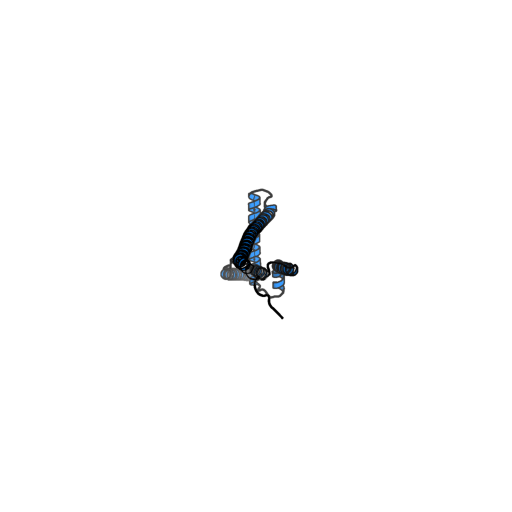 1 129 ? -4.994 8.706 -3.414 1.00 88.50 129 PHE A CA 1
ATOM 1033 C C . PHE A 1 129 ? -4.965 9.201 -1.964 1.00 88.50 129 PHE A C 1
ATOM 1035 O O . PHE A 1 129 ? -5.068 8.395 -1.042 1.00 88.50 129 PHE A O 1
ATOM 1042 N N . ASN A 1 130 ? -4.868 10.515 -1.737 1.00 90.44 130 ASN A N 1
ATOM 1043 C CA . ASN A 1 130 ? -4.983 11.074 -0.387 1.00 90.44 130 ASN A CA 1
ATOM 1044 C C . ASN A 1 130 ? -6.423 10.962 0.130 1.00 90.44 130 ASN A C 1
ATOM 1046 O O . ASN A 1 130 ? -6.632 10.666 1.305 1.00 90.44 130 ASN A O 1
ATOM 1050 N N . GLU A 1 131 ? -7.407 11.179 -0.742 1.00 87.00 131 GLU A N 1
ATOM 1051 C CA . GLU A 1 131 ? -8.829 11.017 -0.429 1.00 87.00 131 GLU A CA 1
ATOM 1052 C C . GLU A 1 131 ? -9.178 9.543 -0.184 1.00 87.00 131 GLU A C 1
ATOM 1054 O O . GLU A 1 131 ? -9.809 9.224 0.823 1.00 87.00 131 GLU A O 1
ATOM 1059 N N . ALA A 1 132 ? -8.682 8.629 -1.023 1.00 82.75 132 ALA A N 1
ATOM 1060 C CA . ALA A 1 132 ? -8.844 7.188 -0.836 1.00 82.75 132 ALA A CA 1
ATOM 1061 C C . ALA A 1 132 ? -8.220 6.707 0.484 1.00 82.75 132 ALA A C 1
ATOM 1063 O O . ALA A 1 132 ? -8.846 5.955 1.227 1.00 82.75 132 ALA A O 1
ATOM 1064 N N . ALA A 1 133 ? -7.023 7.190 0.836 1.00 85.44 133 ALA A N 1
ATOM 1065 C CA . ALA A 1 133 ? -6.392 6.859 2.113 1.00 85.44 133 ALA A CA 1
ATOM 1066 C C . ALA A 1 133 ? -7.229 7.324 3.318 1.00 85.44 133 ALA A C 1
ATOM 1068 O O . ALA A 1 133 ? -7.343 6.603 4.310 1.00 85.44 133 ALA A O 1
ATOM 1069 N N . GLN A 1 134 ? -7.846 8.508 3.235 1.00 88.94 134 GLN A N 1
ATOM 1070 C CA . GLN A 1 134 ? -8.753 8.997 4.277 1.00 88.94 134 GLN A CA 1
ATOM 1071 C C . GLN A 1 134 ? -10.038 8.168 4.357 1.00 88.94 134 GLN A C 1
ATOM 1073 O O . GLN A 1 134 ? -10.502 7.892 5.462 1.00 88.94 134 GLN A O 1
ATOM 1078 N N . ALA A 1 135 ? -10.587 7.745 3.216 1.00 84.25 135 ALA A N 1
ATOM 1079 C CA . ALA A 1 135 ? -11.762 6.881 3.166 1.00 84.25 135 ALA A CA 1
ATOM 1080 C C . ALA A 1 135 ? -11.491 5.527 3.840 1.00 84.25 135 ALA A C 1
ATOM 1082 O O . ALA A 1 135 ? -12.230 5.145 4.745 1.00 84.25 135 ALA A O 1
ATOM 1083 N N . VAL A 1 136 ? -10.376 4.870 3.503 1.00 87.75 136 VAL A N 1
ATOM 1084 C CA . VAL A 1 136 ? -9.962 3.605 4.135 1.00 87.75 136 VAL A CA 1
ATOM 1085 C C . VAL A 1 136 ? -9.747 3.785 5.639 1.00 87.75 136 VAL A C 1
ATOM 1087 O O . VAL A 1 136 ? -10.223 2.984 6.440 1.00 87.75 136 VAL A O 1
ATOM 1090 N N . GLN A 1 137 ? -9.078 4.863 6.059 1.00 85.00 137 GLN A N 1
ATOM 1091 C CA . GLN A 1 137 ? -8.874 5.133 7.484 1.00 85.00 137 GLN A CA 1
ATOM 1092 C C . GLN A 1 137 ? -10.201 5.353 8.227 1.00 85.00 137 GLN A C 1
ATOM 1094 O O . GLN A 1 137 ? -10.333 4.949 9.383 1.00 85.00 137 GLN A O 1
ATOM 1099 N N . ALA A 1 138 ? -11.181 5.988 7.582 1.00 90.00 138 ALA A N 1
ATOM 1100 C CA . ALA A 1 138 ? -12.506 6.188 8.152 1.00 90.00 138 ALA A CA 1
ATOM 1101 C C . ALA A 1 138 ? -13.283 4.870 8.280 1.00 90.00 138 ALA A C 1
ATOM 1103 O O . ALA A 1 138 ? -13.972 4.683 9.281 1.00 90.00 138 ALA A O 1
ATOM 1104 N N . GLU A 1 139 ? -13.166 3.956 7.317 1.00 87.94 139 GLU A N 1
ATOM 1105 C CA . GLU A 1 139 ? -13.768 2.618 7.397 1.00 87.94 139 GLU A CA 1
ATOM 1106 C C . GLU A 1 139 ? -13.173 1.806 8.546 1.00 87.94 139 GLU A C 1
ATOM 1108 O O . GLU A 1 139 ? -13.914 1.359 9.419 1.00 87.94 139 GLU A O 1
ATOM 1113 N N . VAL A 1 140 ? -11.843 1.739 8.636 1.00 86.56 140 VAL A N 1
ATOM 1114 C CA . VAL A 1 140 ? -11.148 1.065 9.746 1.00 86.56 140 VAL A CA 1
ATOM 1115 C C . VAL A 1 140 ? -11.572 1.644 11.099 1.00 86.56 140 VAL A C 1
ATOM 1117 O O . VAL A 1 140 ? -11.792 0.908 12.061 1.00 86.56 140 VAL A O 1
ATOM 1120 N N . GLN A 1 141 ? -11.719 2.968 11.188 1.00 89.75 141 GLN A N 1
ATOM 1121 C CA . GLN A 1 141 ? -12.164 3.621 12.417 1.00 89.75 141 GLN A CA 1
ATOM 1122 C C . GLN A 1 141 ? -13.610 3.250 12.775 1.00 89.75 141 GLN A C 1
ATOM 1124 O O . GLN A 1 141 ? -13.904 3.010 13.946 1.00 89.75 141 GLN A O 1
ATOM 1129 N N . ARG A 1 142 ? -14.511 3.182 11.787 1.00 92.62 142 ARG A N 1
ATOM 1130 C CA . ARG A 1 142 ? -15.909 2.776 11.998 1.00 92.62 142 ARG A CA 1
ATOM 1131 C C . ARG A 1 142 ? -16.003 1.333 12.473 1.00 92.62 142 ARG A C 1
ATOM 1133 O O . ARG A 1 142 ? -16.693 1.077 13.454 1.00 92.62 142 ARG A O 1
ATOM 1140 N N . GLU A 1 143 ? -15.268 0.423 11.844 1.00 92.56 143 GLU A N 1
ATOM 1141 C CA . GLU A 1 143 ? -15.215 -0.981 12.259 1.00 92.56 143 GLU A CA 1
ATOM 1142 C C . GLU A 1 143 ? -14.706 -1.123 13.697 1.00 92.56 143 GLU A C 1
ATOM 1144 O O . GLU A 1 143 ? -15.301 -1.838 14.504 1.00 92.56 143 GLU A O 1
ATOM 1149 N N . ALA A 1 144 ? -13.651 -0.386 14.058 1.00 91.56 144 ALA A N 1
ATOM 1150 C CA . ALA A 1 144 ? -13.130 -0.381 15.421 1.00 91.56 144 ALA A CA 1
ATOM 1151 C C . ALA A 1 144 ? -14.162 0.144 16.437 1.00 91.56 144 ALA A C 1
ATOM 1153 O O . ALA A 1 144 ? -14.318 -0.425 17.520 1.00 91.56 144 ALA A O 1
ATOM 1154 N N . GLU A 1 145 ? -14.900 1.205 16.101 1.00 94.31 145 GLU A N 1
ATOM 1155 C CA . GLU A 1 145 ? -15.971 1.724 16.956 1.00 94.31 145 GLU A CA 1
ATOM 1156 C C . GLU A 1 145 ? -17.133 0.740 17.106 1.00 94.31 145 GLU A C 1
ATOM 1158 O O . GLU A 1 145 ? -17.689 0.605 18.197 1.00 94.31 145 GLU A O 1
ATOM 1163 N N . GLU A 1 146 ? -17.523 0.054 16.034 1.00 94.56 146 GLU A N 1
ATOM 1164 C CA . GLU A 1 146 ? -18.572 -0.964 16.073 1.00 94.56 146 GLU A CA 1
ATOM 1165 C C . GLU A 1 146 ? -18.165 -2.147 16.952 1.00 94.56 146 GLU A C 1
ATOM 1167 O O . GLU A 1 146 ? -18.936 -2.555 17.824 1.00 94.56 146 GLU A O 1
ATOM 1172 N N . GLN A 1 147 ? -16.931 -2.633 16.806 1.00 92.50 147 GLN A N 1
ATOM 1173 C CA . GLN A 1 147 ? -16.374 -3.679 17.664 1.00 92.50 147 GLN A CA 1
ATOM 1174 C C . GLN A 1 147 ? -16.353 -3.248 19.136 1.00 92.50 147 GLN A C 1
ATOM 1176 O O . GLN A 1 147 ? -16.777 -4.006 20.010 1.00 92.50 147 GLN A O 1
ATOM 1181 N N . GLN A 1 148 ? -15.942 -2.010 19.430 1.00 91.69 148 GLN A N 1
ATOM 1182 C CA . GLN A 1 148 ? -15.959 -1.477 20.795 1.00 91.69 148 GLN A CA 1
ATOM 1183 C C . GLN A 1 148 ? -17.376 -1.371 21.369 1.00 91.69 148 GLN A C 1
ATOM 1185 O O . GLN A 1 148 ? -17.595 -1.709 22.534 1.00 91.69 148 GLN A O 1
ATOM 1190 N N . ARG A 1 149 ? -18.359 -0.930 20.572 1.00 93.94 149 ARG A N 1
ATOM 1191 C CA . ARG A 1 149 ? -19.767 -0.870 21.001 1.00 93.94 149 ARG A CA 1
ATOM 1192 C C . ARG A 1 149 ? -20.305 -2.262 21.318 1.00 93.94 149 ARG A C 1
ATOM 1194 O O . ARG A 1 149 ? -20.929 -2.434 22.364 1.00 93.94 149 ARG A O 1
ATOM 1201 N N . GLN A 1 150 ? -20.027 -3.245 20.463 1.00 94.19 150 GLN A N 1
ATOM 1202 C CA . GLN A 1 150 ? -20.433 -4.633 20.685 1.00 94.19 150 GLN A CA 1
ATOM 1203 C C . GLN A 1 150 ? -19.781 -5.214 21.946 1.00 94.19 150 GLN A C 1
ATOM 1205 O O . GLN A 1 150 ? -20.474 -5.810 22.770 1.00 94.19 150 GLN A O 1
ATOM 1210 N N . ALA A 1 151 ? -18.482 -4.978 22.152 1.00 93.06 151 ALA A N 1
ATOM 1211 C CA . ALA A 1 151 ? -17.770 -5.417 23.350 1.00 93.06 151 ALA A CA 1
ATOM 1212 C C . ALA A 1 151 ? -18.346 -4.784 24.631 1.00 93.06 151 ALA A C 1
ATOM 1214 O O . ALA A 1 151 ? -18.605 -5.485 25.610 1.00 93.06 151 ALA A O 1
ATOM 1215 N N . MET A 1 152 ? -18.629 -3.475 24.618 1.00 91.50 152 MET A N 1
ATOM 1216 C CA . MET A 1 152 ? -19.256 -2.783 25.752 1.00 91.50 152 MET A CA 1
ATOM 1217 C C . MET A 1 152 ? -20.667 -3.302 26.047 1.00 91.50 152 MET A C 1
ATOM 1219 O O . MET A 1 152 ? -21.042 -3.450 27.211 1.00 91.50 152 MET A O 1
ATOM 1223 N N . GLU A 1 153 ? -21.464 -3.595 25.019 1.00 93.50 153 GLU A N 1
ATOM 1224 C CA . GLU A 1 153 ? -22.802 -4.155 25.204 1.00 93.50 153 GLU A CA 1
ATOM 1225 C C . GLU A 1 153 ? -22.749 -5.571 25.793 1.00 93.50 153 GLU A C 1
ATOM 1227 O O . GLU A 1 153 ? -23.485 -5.875 26.736 1.00 93.50 153 GLU A O 1
ATOM 1232 N N . GLN A 1 154 ? -21.838 -6.416 25.304 1.00 92.38 154 GLN A N 1
ATOM 1233 C CA . GLN A 1 154 ? -21.596 -7.744 25.869 1.00 92.38 154 GLN A CA 1
ATOM 1234 C C . GLN A 1 154 ? -21.154 -7.657 27.333 1.00 92.38 154 GLN A C 1
ATOM 1236 O O . GLN A 1 154 ? -21.691 -8.372 28.181 1.00 92.38 154 GLN A O 1
ATOM 1241 N N . GLN A 1 155 ? -20.246 -6.733 27.659 1.00 90.94 155 GLN A N 1
ATOM 1242 C CA . GLN A 1 155 ? -19.779 -6.525 29.027 1.00 90.94 155 GLN A CA 1
ATOM 1243 C C . GLN A 1 155 ? -20.906 -6.042 29.954 1.00 90.94 155 GLN A C 1
ATOM 1245 O O . GLN A 1 155 ? -21.021 -6.525 31.083 1.00 90.94 155 GLN A O 1
ATOM 1250 N N . ARG A 1 156 ? -21.780 -5.134 29.489 1.00 91.88 156 ARG A N 1
ATOM 1251 C CA . ARG A 1 156 ? -22.959 -4.692 30.258 1.00 91.88 156 ARG A CA 1
ATOM 1252 C C . ARG A 1 156 ? -23.918 -5.848 30.526 1.00 91.88 156 ARG A C 1
ATOM 1254 O O . ARG A 1 156 ? -24.296 -6.046 31.677 1.00 91.88 156 ARG A O 1
ATOM 1261 N N . ARG A 1 157 ? -24.248 -6.650 29.507 1.00 92.50 157 ARG A N 1
ATOM 1262 C CA . ARG A 1 157 ? -25.119 -7.830 29.659 1.00 92.50 157 ARG A CA 1
ATOM 1263 C C . ARG A 1 157 ? -24.518 -8.856 30.623 1.00 92.50 157 ARG A C 1
ATOM 1265 O O . ARG A 1 157 ? -25.230 -9.377 31.476 1.00 92.50 157 ARG A O 1
ATOM 1272 N N . ALA A 1 158 ? -23.210 -9.103 30.545 1.00 91.62 158 ALA A N 1
ATOM 1273 C CA . ALA A 1 158 ? -22.513 -9.988 31.476 1.00 91.62 158 ALA A CA 1
ATOM 1274 C C . ALA A 1 158 ? -22.557 -9.454 32.921 1.00 91.62 158 ALA A C 1
ATOM 1276 O O . ALA A 1 158 ? -22.827 -10.213 33.850 1.00 91.62 158 ALA A O 1
ATOM 1277 N N . MET A 1 159 ? -22.361 -8.146 33.123 1.00 90.31 159 MET A N 1
ATOM 1278 C CA . MET A 1 159 ? -22.452 -7.522 34.447 1.00 90.31 159 MET A CA 1
ATOM 1279 C C . MET A 1 159 ? -23.876 -7.582 35.016 1.00 90.31 159 MET A C 1
ATOM 1281 O O . MET A 1 159 ? -24.051 -7.832 36.207 1.00 90.31 159 MET A O 1
ATOM 1285 N N . GLU A 1 160 ? -24.898 -7.371 34.186 1.00 92.56 160 GLU A N 1
ATOM 1286 C CA . GLU A 1 160 ? -26.303 -7.503 34.585 1.00 92.56 160 GLU A CA 1
ATOM 1287 C C . GLU A 1 160 ? -26.639 -8.942 34.996 1.00 92.56 160 GLU A C 1
ATOM 1289 O O . GLU A 1 160 ? -27.234 -9.147 36.055 1.00 92.56 160 GLU A O 1
ATOM 1294 N N . GLN A 1 161 ? -26.184 -9.941 34.232 1.00 91.88 161 GLN A N 1
ATOM 1295 C CA . GLN A 1 161 ? -26.335 -11.357 34.586 1.00 91.88 161 GLN A CA 1
ATOM 1296 C C . GLN A 1 161 ? -25.631 -11.698 35.906 1.00 91.88 161 GLN A C 1
ATOM 1298 O O . GLN A 1 161 ? -26.217 -12.361 36.762 1.00 91.88 161 GLN A O 1
ATOM 1303 N N . GLN A 1 162 ? -24.407 -11.204 36.113 1.00 89.38 162 GLN A N 1
ATOM 1304 C CA . GLN A 1 162 ? -23.676 -11.398 37.369 1.00 89.38 162 GLN A CA 1
ATOM 1305 C C . GLN A 1 162 ? -24.399 -10.759 38.559 1.00 89.38 162 GLN A C 1
ATOM 1307 O O . GLN A 1 162 ? -24.513 -11.385 39.612 1.00 89.38 162 GLN A O 1
ATOM 1312 N N . ARG A 1 163 ? -24.927 -9.539 38.400 1.00 90.81 163 ARG A N 1
ATOM 1313 C CA . ARG A 1 163 ? -25.700 -8.858 39.450 1.00 90.81 163 ARG A CA 1
ATOM 1314 C C . ARG A 1 163 ? -26.989 -9.607 39.783 1.00 90.81 163 ARG A C 1
ATOM 1316 O O . ARG A 1 163 ? -27.289 -9.775 40.961 1.00 90.81 163 ARG A O 1
ATOM 1323 N N . ALA A 1 164 ? -27.719 -10.089 38.778 1.00 91.50 164 ALA A N 1
ATOM 1324 C CA . ALA A 1 164 ? -28.926 -10.887 38.988 1.00 91.50 164 ALA A CA 1
ATOM 1325 C C . ALA A 1 164 ? -28.614 -12.201 39.725 1.00 91.50 164 ALA A C 1
ATOM 1327 O O . ALA A 1 164 ? -29.304 -12.559 40.676 1.00 91.50 164 ALA A O 1
ATOM 1328 N N . MET A 1 165 ? -27.527 -12.883 39.349 1.00 88.38 165 MET A N 1
ATOM 1329 C CA . MET A 1 165 ? -27.089 -14.116 40.006 1.00 88.38 165 MET A CA 1
ATOM 1330 C C . MET A 1 165 ? -26.661 -13.879 41.463 1.00 88.38 165 MET A C 1
ATOM 1332 O O . MET A 1 165 ? -27.003 -14.679 42.331 1.00 88.38 165 MET A O 1
ATOM 1336 N N . GLN A 1 166 ? -25.976 -12.766 41.753 1.00 87.00 166 GLN A N 1
ATOM 1337 C CA . GLN A 1 166 ? -25.640 -12.371 43.127 1.00 87.00 166 GLN A CA 1
ATOM 1338 C C . GL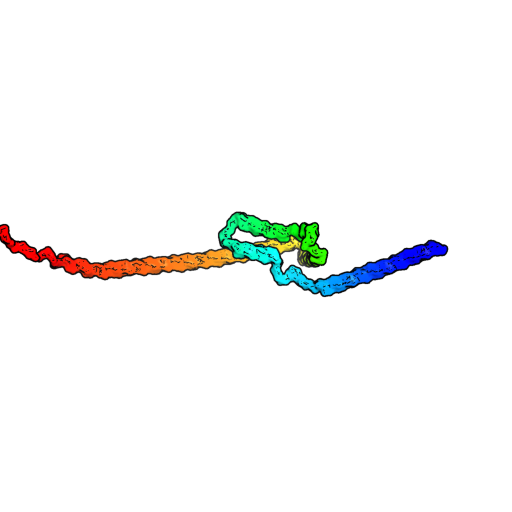N A 1 166 ? -26.889 -12.075 43.963 1.00 87.00 166 GLN A C 1
ATOM 1340 O O . GLN A 1 166 ? -26.966 -12.520 45.103 1.00 87.00 166 GLN A O 1
ATOM 1345 N N . GLN A 1 167 ? -27.883 -11.379 43.402 1.00 86.94 167 GLN A N 1
ATOM 1346 C CA . GLN A 1 167 ? -29.143 -11.109 44.101 1.00 86.94 167 GLN A CA 1
ATOM 1347 C C . GLN A 1 167 ? -29.929 -12.392 44.391 1.00 86.94 167 GLN A C 1
ATOM 1349 O O . GLN A 1 167 ? -30.457 -12.538 45.488 1.00 86.94 167 GLN A O 1
ATOM 1354 N N . MET A 1 168 ? -29.971 -13.348 43.456 1.00 82.88 168 MET A N 1
ATOM 1355 C CA . MET A 1 168 ? -30.610 -14.648 43.694 1.00 82.88 168 MET A CA 1
ATOM 1356 C C . MET A 1 168 ? -29.886 -15.464 44.770 1.00 82.88 168 MET A C 1
ATOM 1358 O O . MET A 1 168 ? -30.546 -16.100 45.584 1.00 82.88 168 MET A O 1
ATOM 1362 N N . GLN A 1 169 ? -28.549 -15.431 44.805 1.00 82.25 169 GLN A N 1
ATOM 1363 C CA . GLN A 1 169 ? -27.774 -16.095 45.860 1.00 82.25 169 GLN A CA 1
ATOM 1364 C C . GLN A 1 169 ? -27.997 -15.453 47.231 1.00 82.25 169 GLN A C 1
ATOM 1366 O O . GLN A 1 169 ? -28.171 -16.178 48.202 1.00 82.25 169 GLN A O 1
ATOM 1371 N N . GLN A 1 170 ? -28.034 -14.118 47.306 1.00 80.19 170 GLN A N 1
ATOM 1372 C CA . GLN A 1 170 ? -28.326 -13.396 48.549 1.00 80.19 170 GLN A CA 1
ATOM 1373 C C . GLN A 1 170 ? -29.753 -13.666 49.043 1.00 80.19 170 GLN A C 1
ATOM 1375 O O . GLN A 1 170 ? -29.951 -13.946 50.220 1.00 80.19 170 GLN A O 1
ATOM 1380 N N . ALA A 1 171 ? -30.738 -13.660 48.140 1.00 80.62 171 ALA A N 1
ATOM 1381 C CA . ALA A 1 171 ? -32.121 -13.977 48.483 1.00 80.62 171 ALA A CA 1
ATOM 1382 C C . ALA A 1 171 ? -32.290 -15.433 48.950 1.00 80.62 171 ALA A C 1
ATOM 1384 O O . ALA A 1 171 ? -33.023 -15.673 49.902 1.00 80.62 171 ALA A O 1
ATOM 1385 N N . ALA A 1 172 ? -31.594 -16.388 48.319 1.00 77.12 172 ALA A N 1
ATOM 1386 C CA . ALA A 1 172 ? -31.591 -17.787 48.749 1.00 77.12 172 ALA A CA 1
ATOM 1387 C C . ALA A 1 172 ? -30.933 -17.959 50.129 1.00 77.12 172 ALA A C 1
ATOM 1389 O O . ALA A 1 172 ? -31.473 -18.651 50.987 1.00 77.12 172 ALA A O 1
ATOM 1390 N N . SER A 1 173 ? -29.808 -17.278 50.384 1.00 75.06 173 SER A N 1
ATOM 1391 C CA . SER A 1 173 ? -29.170 -17.325 51.702 1.00 75.06 173 SER A CA 1
ATOM 1392 C C . SER A 1 173 ? -30.021 -16.678 52.796 1.00 75.06 173 SER A C 1
ATOM 1394 O O . SER A 1 173 ? -30.048 -17.191 53.909 1.00 75.06 173 SER A O 1
ATOM 1396 N N . ASP A 1 174 ? -30.737 -15.590 52.499 1.00 73.06 174 ASP A N 1
ATOM 1397 C CA . ASP A 1 174 ? -31.632 -14.945 53.467 1.00 73.06 174 ASP A CA 1
ATOM 1398 C C . ASP A 1 174 ? -32.863 -15.818 53.766 1.00 73.06 174 ASP A C 1
ATOM 1400 O O . ASP A 1 174 ? -33.263 -15.923 54.927 1.00 73.06 174 ASP A O 1
ATOM 1404 N N . SER A 1 175 ? -33.423 -16.513 52.763 1.00 67.88 175 SER A N 1
ATOM 1405 C CA . SER A 1 175 ? -34.518 -17.468 52.986 1.00 67.88 175 SER A CA 1
ATOM 1406 C C . SER A 1 175 ? -34.083 -18.686 53.800 1.00 67.88 175 SER A C 1
ATOM 1408 O O . SER A 1 175 ? -34.827 -19.121 54.678 1.00 67.88 175 SER A O 1
ATOM 1410 N N . ASP A 1 176 ? -32.868 -19.195 53.574 1.00 65.31 176 ASP A N 1
ATOM 1411 C CA . ASP A 1 176 ? -32.314 -20.302 54.361 1.00 65.31 176 ASP A CA 1
ATOM 1412 C C . ASP A 1 176 ? -32.111 -19.882 55.832 1.00 65.31 176 ASP A C 1
ATOM 1414 O O . ASP A 1 176 ? -32.358 -20.660 56.754 1.00 65.31 176 ASP A O 1
ATOM 1418 N N . VAL A 1 177 ? -31.707 -18.630 56.084 1.00 62.12 177 VAL A N 1
ATOM 1419 C CA . VAL A 1 177 ? -31.564 -18.080 57.444 1.00 62.12 177 VAL A CA 1
ATOM 1420 C C . VAL A 1 177 ? -32.926 -17.887 58.123 1.00 62.12 177 VAL A C 1
ATOM 1422 O O . VAL A 1 177 ? -33.064 -18.239 59.299 1.00 62.12 177 VAL A O 1
ATOM 1425 N N . GLU A 1 178 ? -33.943 -17.393 57.408 1.00 61.78 178 GLU A N 1
ATOM 1426 C CA . GLU A 1 178 ? -35.312 -17.282 57.935 1.00 61.78 178 GLU A CA 1
ATOM 1427 C C . GLU A 1 178 ? -35.933 -18.652 58.249 1.00 61.78 178 GLU A C 1
ATOM 1429 O O . GLU A 1 178 ? -36.602 -18.800 59.276 1.00 61.78 178 GLU A O 1
ATOM 1434 N N . GLU A 1 179 ? -35.695 -19.669 57.417 1.00 61.00 179 GLU A N 1
ATOM 1435 C CA . GLU A 1 179 ? -36.208 -21.027 57.630 1.00 61.00 179 GLU A CA 1
ATOM 1436 C C . GLU A 1 179 ? -35.543 -21.697 58.848 1.00 61.00 179 GLU A C 1
ATOM 1438 O O . GLU A 1 179 ? -36.229 -22.270 59.703 1.00 61.00 179 GLU A O 1
ATOM 1443 N N . ILE A 1 180 ? -34.228 -21.515 59.023 1.00 60.41 180 ILE A N 1
ATOM 1444 C CA . ILE A 1 180 ? -33.500 -21.977 60.215 1.00 60.41 180 ILE A CA 1
ATOM 1445 C C . ILE A 1 180 ? -33.978 -21.240 61.484 1.00 60.41 180 ILE A C 1
ATOM 1447 O O . ILE A 1 180 ? -34.136 -21.867 62.538 1.00 60.41 180 ILE A O 1
ATOM 1451 N N . GLU A 1 181 ? -34.250 -19.930 61.427 1.00 60.19 181 GLU A N 1
ATOM 1452 C CA . GLU A 1 181 ? -34.818 -19.186 62.565 1.00 60.19 181 GLU A CA 1
ATOM 1453 C C . GLU A 1 181 ? -36.261 -19.608 62.895 1.00 60.19 181 GLU A C 1
ATOM 1455 O O . GLU A 1 181 ? -36.644 -19.671 64.075 1.00 60.19 181 GLU A O 1
ATOM 1460 N N . ALA A 1 182 ? -37.070 -19.920 61.880 1.00 61.94 182 ALA A N 1
ATOM 1461 C CA . ALA A 1 182 ? -38.445 -20.380 62.044 1.00 61.94 182 ALA A CA 1
ATOM 1462 C C . ALA A 1 182 ? -38.515 -21.773 62.692 1.00 61.94 182 ALA A C 1
ATOM 1464 O O . ALA A 1 182 ? -39.341 -21.982 63.586 1.00 61.94 182 ALA A O 1
ATOM 1465 N N . GLU A 1 183 ? -37.615 -22.697 62.339 1.00 58.88 183 GLU A N 1
ATOM 1466 C CA . GLU A 1 183 ? -37.516 -24.014 62.985 1.00 58.88 183 GLU A CA 1
ATOM 1467 C C . GLU A 1 183 ? -36.981 -23.956 64.428 1.00 58.88 183 GLU A C 1
ATOM 1469 O O . GLU A 1 183 ? -37.287 -24.827 65.255 1.00 58.88 183 GLU A O 1
ATOM 1474 N N . GLN A 1 184 ? -36.208 -22.923 64.781 1.00 58.00 184 GLN A N 1
ATOM 1475 C CA . GLN A 1 184 ? -35.665 -22.759 66.135 1.00 58.00 184 GLN A CA 1
ATOM 1476 C C . GLN A 1 184 ? -36.658 -22.127 67.131 1.00 58.00 184 GLN A C 1
ATOM 1478 O O . GLN A 1 184 ? -36.635 -22.469 68.321 1.00 58.00 184 GLN A O 1
ATOM 1483 N N . LYS A 1 185 ? -37.594 -21.276 66.681 1.00 55.50 185 LYS A N 1
ATOM 1484 C CA . LYS A 1 185 ? -38.635 -20.657 67.535 1.00 55.50 185 LYS A CA 1
ATOM 1485 C C . LYS A 1 185 ? -39.573 -21.636 68.280 1.00 55.50 185 LYS A C 1
ATOM 1487 O O . LYS A 1 185 ? -39.863 -21.362 69.450 1.00 55.50 185 LYS A O 1
ATOM 1492 N N . PRO A 1 186 ? -40.026 -22.786 67.736 1.00 52.88 186 PRO A N 1
ATOM 1493 C CA . PRO A 1 186 ? -40.894 -23.707 68.479 1.00 52.88 186 PRO A CA 1
ATOM 1494 C C . PRO A 1 186 ? -40.179 -24.486 69.599 1.00 52.88 186 PRO A C 1
ATOM 1496 O O . PRO A 1 186 ? -40.844 -24.963 70.521 1.00 52.88 186 PRO A O 1
ATOM 1499 N N . LYS A 1 187 ? -38.840 -24.594 69.590 1.00 52.53 187 LYS A N 1
ATOM 1500 C CA . LYS A 1 187 ? -38.100 -25.390 70.593 1.00 52.53 187 LYS A CA 1
ATOM 1501 C C . LYS A 1 187 ? -37.800 -24.637 71.899 1.00 52.53 187 LYS A C 1
ATOM 1503 O O . LYS A 1 187 ? -37.673 -25.279 72.939 1.00 52.53 187 LYS A O 1
ATOM 1508 N N . GLN A 1 188 ? -37.767 -23.299 71.908 1.00 49.94 188 GLN A N 1
ATOM 1509 C CA . GLN A 1 188 ? -37.507 -22.527 73.140 1.00 49.94 188 GLN A CA 1
ATOM 1510 C C . GLN A 1 188 ? -38.742 -22.281 74.029 1.00 49.94 188 GLN A C 1
ATOM 1512 O O . GLN A 1 188 ? -38.593 -22.062 75.234 1.00 49.94 188 GLN A O 1
ATOM 1517 N N . VAL A 1 189 ? -39.972 -22.356 73.503 1.00 51.03 189 VAL A N 1
ATOM 1518 C CA . VAL A 1 189 ? -41.188 -22.054 74.294 1.00 51.03 189 VAL A CA 1
ATOM 1519 C C . VAL A 1 189 ? -41.565 -23.191 75.264 1.00 51.03 189 VAL A C 1
ATOM 1521 O O . VAL A 1 189 ? -42.226 -22.954 76.276 1.00 51.03 189 VAL A O 1
ATOM 1524 N N . VAL A 1 190 ? -41.081 -24.418 75.043 1.00 51.88 190 VAL A N 1
ATOM 1525 C CA . VAL A 1 190 ? -41.426 -25.587 75.879 1.00 51.88 190 VAL A CA 1
ATOM 1526 C C . VAL A 1 190 ? -40.568 -25.695 77.154 1.00 51.88 190 VAL A C 1
ATOM 1528 O O . VAL A 1 190 ? -41.023 -26.252 78.152 1.00 51.88 190 VAL A O 1
ATOM 1531 N N . GLN A 1 191 ? -39.372 -25.097 77.207 1.00 53.81 191 GLN A N 1
ATOM 1532 C CA . GLN A 1 191 ? -38.450 -25.294 78.342 1.00 53.81 191 GLN A CA 1
ATOM 1533 C C . GLN A 1 191 ? -38.689 -24.373 79.556 1.00 53.81 191 GLN A C 1
ATOM 1535 O O . GLN A 1 191 ? -38.166 -24.639 80.636 1.00 53.81 191 GLN A O 1
ATOM 1540 N N . ARG A 1 192 ? -39.525 -23.327 79.449 1.00 50.00 192 ARG A N 1
ATOM 1541 C CA . ARG A 1 192 ? -39.771 -22.376 80.562 1.00 50.00 192 ARG A CA 1
ATOM 1542 C C . ARG A 1 192 ? -40.926 -22.749 81.505 1.00 50.00 192 ARG A C 1
ATOM 1544 O O . ARG A 1 192 ? -41.165 -22.027 82.470 1.00 50.00 192 ARG A O 1
ATOM 1551 N N . ARG A 1 193 ? -41.634 -23.866 81.284 1.00 48.22 193 ARG A N 1
ATOM 1552 C CA . ARG A 1 193 ? -42.784 -24.287 82.123 1.00 48.22 193 ARG A CA 1
ATOM 1553 C C . ARG A 1 193 ? -42.477 -25.333 83.208 1.00 48.22 193 ARG A C 1
ATOM 1555 O O . ARG A 1 193 ? -43.389 -25.719 83.930 1.00 48.22 193 ARG A O 1
ATOM 1562 N N . GLY A 1 194 ? -41.221 -25.750 83.384 1.00 46.50 194 GLY A N 1
ATOM 1563 C CA . GLY A 1 194 ? -40.862 -26.874 84.261 1.00 46.50 194 GLY A CA 1
ATOM 1564 C C . GLY A 1 194 ? -39.786 -26.601 85.317 1.00 46.50 194 GLY A C 1
ATOM 1565 O O . GLY A 1 194 ? -38.864 -27.398 85.422 1.00 46.50 194 GLY A O 1
ATOM 1566 N N . SER A 1 195 ? -39.849 -25.517 86.103 1.00 47.12 195 SER A N 1
ATOM 1567 C CA . SER A 1 195 ? -38.944 -25.364 87.267 1.00 47.12 195 SER A CA 1
ATOM 1568 C C . SER A 1 195 ? -39.552 -24.619 88.466 1.00 47.12 195 SER A C 1
ATOM 1570 O O . SER A 1 195 ? -38.965 -23.705 89.033 1.00 47.12 195 SER A O 1
ATOM 1572 N N . LYS A 1 196 ? -40.740 -25.024 88.923 1.00 51.91 196 LYS A N 1
ATOM 1573 C CA . LYS A 1 196 ? -41.188 -24.718 90.294 1.00 51.91 196 LYS A CA 1
ATOM 1574 C C . LYS A 1 196 ? -41.959 -25.898 90.863 1.00 51.91 196 LYS A C 1
ATOM 1576 O O . LYS A 1 196 ? -43.145 -26.014 90.590 1.00 51.91 196 LYS A O 1
ATOM 1581 N N . SER A 1 197 ? -41.295 -26.757 91.639 1.00 50.44 197 SER A N 1
ATOM 1582 C CA . SER A 1 197 ? -41.896 -27.560 92.719 1.00 50.44 197 SER A CA 1
ATOM 1583 C C . SER A 1 197 ? -40.889 -28.582 93.261 1.00 50.44 197 SER A C 1
ATOM 1585 O O . SER A 1 197 ? -40.276 -29.305 92.483 1.00 50.44 197 SER A O 1
ATOM 1587 N N . LYS A 1 198 ? -40.839 -28.679 94.598 1.00 46.47 198 LYS A N 1
ATOM 1588 C CA . LYS A 1 198 ? -40.094 -29.607 95.480 1.00 46.47 198 LYS A CA 1
ATOM 1589 C C . LYS A 1 198 ? -38.688 -29.122 95.880 1.00 46.47 198 LYS A C 1
ATOM 1591 O O . LYS A 1 198 ? -37.847 -28.903 95.031 1.00 46.47 198 LYS A O 1
ATOM 1596 N N . GLY A 1 199 ? -38.367 -28.934 97.161 1.00 43.88 199 GLY A N 1
ATOM 1597 C CA . GLY A 1 199 ? -39.043 -29.414 98.362 1.00 43.88 199 GLY A CA 1
ATOM 1598 C C . GLY A 1 199 ? -38.600 -28.680 99.624 1.00 43.88 199 GLY A C 1
ATOM 1599 O O . GLY A 1 199 ? -37.428 -28.395 99.834 1.00 43.88 199 GLY A O 1
ATOM 1600 N N . ALA A 1 200 ? -39.587 -28.416 100.475 1.00 54.16 200 ALA A N 1
ATOM 1601 C CA . ALA A 1 200 ? -39.406 -28.322 101.909 1.00 54.16 200 ALA A CA 1
ATOM 1602 C C . ALA A 1 200 ? -39.080 -29.715 102.474 1.00 54.16 200 ALA A C 1
ATOM 1604 O O . ALA A 1 200 ? -39.757 -30.674 102.097 1.00 54.16 200 ALA A O 1
ATOM 1605 N N . ARG A 1 201 ? -38.133 -29.805 103.420 1.00 50.03 201 ARG A N 1
ATOM 1606 C CA . ARG A 1 201 ? -38.290 -30.443 104.750 1.00 50.03 201 ARG A CA 1
ATOM 1607 C C . ARG A 1 201 ? -36.938 -30.668 105.443 1.00 50.03 201 ARG A C 1
ATOM 1609 O O . ARG A 1 201 ? -36.106 -31.360 104.881 1.00 50.03 201 ARG A O 1
ATOM 1616 N N . ARG A 1 202 ? -36.874 -30.173 106.694 1.00 47.62 202 ARG A N 1
ATOM 1617 C CA . ARG A 1 202 ? -36.292 -30.766 107.928 1.00 47.62 202 ARG A CA 1
ATOM 1618 C C . ARG A 1 202 ? -34.831 -31.247 107.824 1.00 47.62 202 ARG A C 1
ATOM 1620 O O . ARG A 1 202 ? -34.540 -32.134 107.041 1.00 47.62 202 ARG A O 1
ATOM 1627 N N . ALA A 1 203 ? -33.904 -30.730 108.622 1.00 45.53 203 ALA A N 1
ATOM 1628 C CA . ALA A 1 203 ? -33.764 -30.935 110.067 1.00 45.53 203 ALA A CA 1
ATOM 1629 C C . ALA A 1 203 ? -32.714 -29.957 110.612 1.00 45.53 203 ALA A C 1
ATOM 1631 O O . ALA A 1 203 ? -31.796 -29.627 109.827 1.00 45.53 203 ALA A O 1
#